Protein AF-0000000079302845 (afdb_homodimer)

pLDDT: mean 78.48, std 23.1, range [25.61, 98.88]

Structure (mmCIF, N/CA/C/O backbone):
data_AF-0000000079302845-model_v1
#
loop_
_entity.id
_entity.type
_entity.pdbx_description
1 polymer 'Phage protein'
#
loop_
_atom_site.group_PDB
_atom_site.id
_atom_site.type_symbol
_atom_site.label_atom_id
_atom_site.label_alt_id
_atom_site.label_comp_id
_atom_site.label_asym_id
_atom_site.label_entity_id
_atom_site.label_seq_id
_atom_site.pdbx_PDB_ins_code
_atom_site.Cartn_x
_atom_site.Cartn_y
_atom_site.Cartn_z
_atom_site.occupancy
_atom_site.B_iso_or_equiv
_atom_site.auth_seq_id
_atom_site.auth_comp_id
_atom_site.auth_asym_id
_atom_site.auth_atom_id
_atom_site.pdbx_PDB_model_num
ATOM 1 N N . MET A 1 1 ? 46 50.156 1.866 1 28.52 1 MET A N 1
ATOM 2 C CA . MET A 1 1 ? 45.094 50.094 2.996 1 28.52 1 MET A CA 1
ATOM 3 C C . MET A 1 1 ? 43.656 49.938 2.518 1 28.52 1 MET A C 1
ATOM 5 O O . MET A 1 1 ? 42.719 49.938 3.326 1 28.52 1 MET A O 1
ATOM 9 N N . GLU A 1 2 ? 43.281 50.156 1.136 1 28.62 2 GLU A N 1
ATOM 10 C CA . GLU A 1 2 ? 42.031 50.375 0.453 1 28.62 2 GLU A CA 1
ATOM 11 C C . GLU A 1 2 ? 41.219 49.094 0.336 1 28.62 2 GLU A C 1
ATOM 13 O O . GLU A 1 2 ? 40 49.094 0.386 1 28.62 2 GLU A O 1
ATOM 18 N N . GLN A 1 3 ? 41.75 47.906 -0.163 1 29.59 3 GLN A N 1
ATOM 19 C CA . GLN A 1 3 ? 41.094 46.844 -0.884 1 29.59 3 GLN A CA 1
ATOM 20 C C . GLN A 1 3 ? 40.25 45.969 0.065 1 29.59 3 GLN A C 1
ATOM 22 O O . GLN A 1 3 ? 39.875 44.875 -0.276 1 29.59 3 GLN A O 1
ATOM 27 N N . MET A 1 4 ? 40.281 46.188 1.401 1 30.38 4 MET A N 1
ATOM 28 C CA . MET A 1 4 ? 39.781 45.156 2.33 1 30.38 4 MET A CA 1
ATOM 29 C C . MET A 1 4 ? 38.25 45.062 2.281 1 30.38 4 MET A C 1
ATOM 31 O O . MET A 1 4 ? 37.656 44.406 3.125 1 30.38 4 MET A O 1
ATOM 35 N N . ASN A 1 5 ? 37.5 46.062 1.679 1 25.61 5 ASN A N 1
ATOM 36 C CA . ASN A 1 5 ? 36.125 46.281 2.115 1 25.61 5 ASN A CA 1
ATOM 37 C C . ASN A 1 5 ? 35.188 45.125 1.732 1 25.61 5 ASN A C 1
ATOM 39 O O . ASN A 1 5 ? 34.125 44.969 2.326 1 25.61 5 ASN A O 1
ATOM 43 N N . ASP A 1 6 ? 35.094 44.656 0.435 1 30.03 6 ASP A N 1
ATOM 44 C CA . ASP A 1 6 ? 33.844 44.344 -0.206 1 30.03 6 ASP A CA 1
ATOM 45 C C . ASP A 1 6 ? 33.344 42.969 0.196 1 30.03 6 ASP A C 1
ATOM 47 O O . ASP A 1 6 ? 32.375 42.469 -0.357 1 30.03 6 ASP A O 1
ATOM 51 N N . GLN A 1 7 ? 34.156 42 0.655 1 29.2 7 GLN A N 1
ATOM 52 C CA . GLN A 1 7 ? 33.75 40.594 0.536 1 29.2 7 GLN A CA 1
ATOM 53 C C . GLN A 1 7 ? 32.625 40.281 1.528 1 29.2 7 GLN A C 1
ATOM 55 O O . GLN A 1 7 ? 32.344 39.125 1.808 1 29.2 7 GLN A O 1
ATOM 60 N N . ALA A 1 8 ? 32.25 41.188 2.449 1 33.31 8 ALA A N 1
ATOM 61 C CA . ALA A 1 8 ? 31.391 40.812 3.568 1 33.31 8 ALA A CA 1
ATOM 62 C C . ALA A 1 8 ? 30.016 40.375 3.08 1 33.31 8 ALA A C 1
ATOM 64 O O . ALA A 1 8 ? 29.219 39.812 3.848 1 33.31 8 ALA A O 1
ATOM 65 N N . SER A 1 9 ? 29.453 41 1.97 1 33.28 9 SER A N 1
ATOM 66 C CA . SER A 1 9 ? 28 41 1.845 1 33.28 9 SER A CA 1
ATOM 67 C C . SER A 1 9 ? 27.453 39.625 1.504 1 33.28 9 SER A C 1
ATOM 69 O O . SER A 1 9 ? 26.297 39.469 1.12 1 33.28 9 SER A O 1
ATOM 71 N N . VAL A 1 10 ? 28.281 38.719 0.905 1 31.34 10 VAL A N 1
ATOM 72 C CA . VAL A 1 10 ? 27.625 37.625 0.201 1 31.34 10 VAL A CA 1
ATOM 73 C C . VAL A 1 10 ? 26.797 36.812 1.185 1 31.34 10 VAL A C 1
ATOM 75 O O . VAL A 1 10 ? 26.141 35.844 0.795 1 31.34 10 VAL A O 1
ATOM 78 N N . ALA A 1 11 ? 27.156 36.719 2.461 1 33.25 11 ALA A N 1
ATOM 79 C CA . ALA A 1 11 ? 26.734 35.531 3.201 1 33.25 11 ALA A CA 1
ATOM 80 C C . ALA A 1 11 ? 25.234 35.531 3.434 1 33.25 11 ALA A C 1
ATOM 82 O O . ALA A 1 11 ? 24.688 34.594 4.047 1 33.25 11 ALA A O 1
ATOM 83 N N . MET A 1 12 ? 24.578 36.719 3.666 1 32.78 12 MET A N 1
ATOM 84 C CA . MET A 1 12 ? 23.266 36.594 4.289 1 32.78 12 MET A CA 1
ATOM 85 C C . MET A 1 12 ? 22.328 35.781 3.402 1 32.78 12 MET A C 1
ATOM 87 O O . MET A 1 12 ? 21.203 35.469 3.803 1 32.78 12 MET A O 1
ATOM 91 N N . ASN A 1 13 ? 22.453 35.938 2.041 1 31.56 13 ASN A N 1
ATOM 92 C CA . ASN A 1 13 ? 21.266 35.875 1.188 1 31.56 13 ASN A CA 1
ATOM 93 C C . ASN A 1 13 ? 20.625 34.5 1.215 1 31.56 13 ASN A C 1
ATOM 95 O O . ASN A 1 13 ? 19.766 34.188 0.385 1 31.56 13 ASN A O 1
ATOM 99 N N . GLU A 1 14 ? 21.438 33.438 1.21 1 37.91 14 GLU A N 1
ATOM 100 C CA . GLU A 1 14 ? 20.688 32.25 0.835 1 37.91 14 GLU A CA 1
ATOM 101 C C . GLU A 1 14 ? 19.422 32.094 1.688 1 37.91 14 GLU A C 1
ATOM 103 O O . GLU A 1 14 ? 19.516 31.875 2.898 1 37.91 14 GLU A O 1
ATOM 108 N N . GLN A 1 15 ? 18.375 32.938 1.629 1 35.88 15 GLN A N 1
ATOM 109 C CA . GLN A 1 15 ? 17 32.906 2.146 1 35.88 15 GLN A CA 1
ATOM 110 C C . GLN A 1 15 ? 16.516 31.453 2.309 1 35.88 15 GLN A C 1
ATOM 112 O O . GLN A 1 15 ? 16.375 30.734 1.324 1 35.8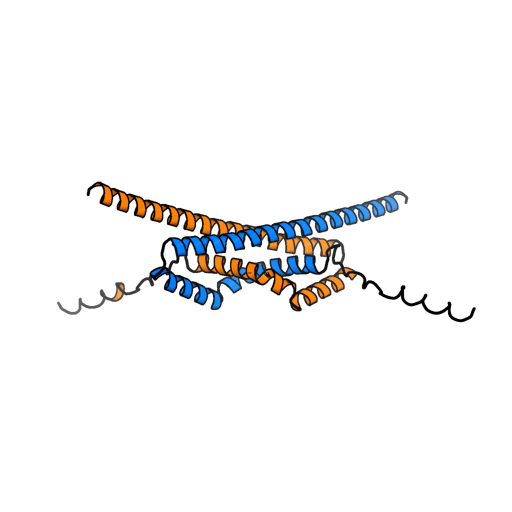8 15 GLN A O 1
ATOM 117 N N . GLU A 1 16 ? 16.906 30.609 3.133 1 40.19 16 GLU A N 1
ATOM 118 C CA . GLU A 1 16 ? 16.406 29.297 3.502 1 40.19 16 GLU A CA 1
ATOM 119 C C . GLU A 1 16 ? 14.898 29.188 3.275 1 40.19 16 GLU A C 1
ATOM 121 O O . GLU A 1 16 ? 14.125 29.969 3.834 1 40.19 16 GLU A O 1
ATOM 126 N N . GLN A 1 17 ? 14.336 29.141 2.082 1 43.38 17 GLN A N 1
ATOM 127 C CA . GLN A 1 17 ? 12.914 28.969 1.813 1 43.38 17 GLN A CA 1
ATOM 128 C C . GLN A 1 17 ? 12.219 28.266 2.979 1 43.38 17 GLN A C 1
ATOM 130 O O . GLN A 1 17 ? 12.711 27.266 3.494 1 43.38 17 GLN A O 1
ATOM 135 N N . PRO A 1 18 ? 11.508 28.875 3.898 1 47.91 18 PRO A N 1
ATOM 136 C CA . PRO A 1 18 ? 10.781 28.266 5.02 1 47.91 18 PRO A CA 1
ATOM 137 C C . PRO A 1 18 ? 10.312 26.844 4.723 1 47.91 18 PRO A C 1
ATOM 139 O O . PRO A 1 18 ? 9.789 26.578 3.635 1 47.91 18 PRO A O 1
ATOM 142 N N . GLN A 1 19 ? 11.062 25.812 4.82 1 54.69 19 GLN A N 1
ATOM 143 C CA . GLN A 1 19 ? 10.695 24.406 4.688 1 54.69 19 GLN A CA 1
ATOM 144 C C . GLN A 1 19 ? 9.219 24.188 4.996 1 54.69 19 GLN A C 1
ATOM 146 O O . GLN A 1 19 ? 8.773 24.422 6.125 1 54.69 19 GLN A O 1
ATOM 151 N N . GLU A 1 20 ? 8.281 24.359 3.953 1 75 20 GLU A N 1
ATOM 152 C CA . GLU A 1 20 ? 6.824 24.328 4.055 1 75 20 GLU A CA 1
ATOM 153 C C . GLU A 1 20 ? 6.332 23.016 4.652 1 75 20 GLU A C 1
ATOM 155 O O . GLU A 1 20 ? 6.676 21.938 4.164 1 75 20 GLU A O 1
ATOM 160 N N . PHE A 1 21 ? 6.102 23 5.898 1 85.62 21 PHE A N 1
ATOM 161 C CA . PHE A 1 21 ? 5.559 21.891 6.664 1 85.62 21 PHE A CA 1
ATOM 162 C C . PHE A 1 21 ? 4.035 21.953 6.707 1 85.62 21 PHE A C 1
ATOM 164 O O . PHE A 1 21 ? 3.449 23.031 6.543 1 85.62 21 PHE A O 1
ATOM 171 N N . PHE A 1 22 ? 3.416 20.906 6.695 1 89.88 22 PHE A N 1
ATOM 172 C CA . PHE A 1 22 ? 1.995 20.734 6.973 1 89.88 22 PHE A CA 1
ATOM 173 C C . PHE A 1 22 ? 1.786 19.891 8.219 1 89.88 22 PHE A C 1
ATOM 175 O O . PHE A 1 22 ? 2.191 18.719 8.258 1 89.88 22 PHE A O 1
ATOM 182 N N . LEU A 1 23 ? 1.282 20.422 9.242 1 89.31 23 LEU A N 1
ATOM 183 C CA . LEU A 1 23 ? 1.06 19.781 10.531 1 89.31 23 LEU A CA 1
ATOM 184 C C . LEU A 1 23 ? 2.357 19.203 11.078 1 89.31 23 LEU A C 1
ATOM 186 O O . LEU A 1 23 ? 2.359 18.109 11.656 1 89.31 23 LEU A O 1
ATOM 190 N N . GLY A 1 24 ? 3.418 19.922 10.828 1 87.75 24 GLY A N 1
ATOM 191 C CA . GLY A 1 24 ? 4.719 19.516 11.336 1 87.75 24 GLY A CA 1
ATOM 192 C C . GLY A 1 24 ? 5.402 18.484 10.453 1 87.75 24 GLY A C 1
ATOM 193 O O . GLY A 1 24 ? 6.523 18.062 10.734 1 87.75 24 GLY A O 1
ATOM 194 N N . LEU A 1 25 ? 4.789 18.062 9.375 1 93.06 25 LEU A N 1
ATOM 195 C CA . LEU A 1 25 ? 5.355 17.078 8.469 1 93.06 25 LEU A CA 1
ATOM 196 C C . LEU A 1 25 ? 5.992 17.75 7.254 1 93.06 25 LEU A C 1
ATOM 198 O O . LEU A 1 25 ? 5.457 18.734 6.73 1 93.06 25 LEU A O 1
ATOM 202 N N . SER A 1 26 ? 7.141 17.172 6.797 1 92 26 SER A N 1
ATOM 203 C CA . SER A 1 26 ? 7.789 17.672 5.59 1 92 26 SER A CA 1
ATOM 204 C C . SER A 1 26 ? 6.957 17.375 4.352 1 92 26 SER A C 1
ATOM 206 O O . SER A 1 26 ? 6.031 16.562 4.398 1 92 26 SER A O 1
ATOM 208 N N . LYS A 1 27 ? 7.312 18.031 3.303 1 92.19 27 LYS A N 1
ATOM 209 C CA . LYS A 1 27 ? 6.652 17.797 2.021 1 92.19 27 LYS A CA 1
ATOM 210 C C . LYS A 1 27 ? 6.738 16.328 1.615 1 92.19 27 LYS A C 1
ATOM 212 O O . LYS A 1 27 ? 5.75 15.742 1.169 1 92.19 27 LYS A O 1
ATOM 217 N N . ASP A 1 28 ? 7.918 15.719 1.814 1 93.62 28 ASP A N 1
ATOM 218 C CA . ASP A 1 28 ? 8.133 14.328 1.429 1 93.62 28 ASP A CA 1
ATOM 219 C C . ASP A 1 28 ? 7.281 13.383 2.273 1 93.62 28 ASP A C 1
ATOM 221 O O . ASP A 1 28 ? 6.734 12.406 1.762 1 93.62 28 ASP A O 1
ATOM 225 N N . GLN A 1 29 ? 7.16 13.695 3.537 1 95.81 29 GLN A N 1
ATOM 226 C CA . GLN A 1 29 ? 6.355 12.875 4.441 1 95.81 29 GLN A CA 1
ATOM 227 C C . GLN A 1 29 ? 4.875 12.945 4.082 1 95.81 29 GLN A C 1
ATOM 229 O O . GLN A 1 29 ? 4.188 11.93 4.051 1 95.81 29 GLN A O 1
ATOM 234 N N . VAL A 1 30 ? 4.41 14.148 3.795 1 95.38 30 VAL A N 1
ATOM 235 C CA . VAL A 1 30 ? 3.01 14.336 3.434 1 95.38 30 VAL A CA 1
ATOM 236 C C . VAL A 1 30 ? 2.729 13.664 2.092 1 95.38 30 VAL A C 1
ATOM 238 O O . VAL A 1 30 ? 1.696 13.008 1.921 1 95.38 30 VAL A O 1
ATOM 241 N N . SER A 1 31 ? 3.637 13.844 1.186 1 95.69 31 SER A N 1
ATOM 242 C CA . SER A 1 31 ? 3.482 13.203 -0.116 1 95.69 31 SER A CA 1
ATOM 243 C C . SER A 1 31 ? 3.359 11.695 0.023 1 95.69 31 SER A C 1
ATOM 245 O O . SER A 1 31 ? 2.539 11.062 -0.651 1 95.69 31 SER A O 1
ATOM 247 N N . LEU A 1 32 ? 4.195 11.062 0.843 1 97.75 32 LEU A N 1
ATOM 248 C CA . LEU A 1 32 ? 4.121 9.625 1.099 1 97.75 32 LEU A CA 1
ATOM 249 C C . LEU A 1 32 ? 2.734 9.234 1.601 1 97.75 32 LEU A C 1
ATOM 251 O O . LEU A 1 32 ? 2.121 8.305 1.078 1 97.75 32 LEU A O 1
ATOM 255 N N . LEU A 1 33 ? 2.189 10.008 2.623 1 98.12 33 LEU A N 1
ATOM 256 C CA . LEU A 1 33 ? 0.874 9.734 3.191 1 98.12 33 LEU A CA 1
ATOM 257 C C . LEU A 1 33 ? -0.208 9.812 2.119 1 98.12 33 LEU A C 1
ATOM 259 O O . LEU A 1 33 ? -1.053 8.922 2.02 1 98.12 33 LEU A O 1
ATOM 263 N N . LEU A 1 34 ? -0.099 10.836 1.285 1 96.5 34 LEU A N 1
ATOM 264 C CA . LEU A 1 34 ? -1.128 11.078 0.282 1 96.5 34 LEU A CA 1
ATOM 265 C C . LEU A 1 34 ? -1.097 10.016 -0.805 1 96.5 34 LEU A C 1
ATOM 267 O O . LEU A 1 34 ? -2.146 9.555 -1.266 1 96.5 34 LEU A O 1
ATOM 271 N N . VAL A 1 35 ? 0.107 9.625 -1.249 1 97.38 35 VAL A N 1
ATOM 272 C CA . VAL A 1 35 ? 0.246 8.625 -2.303 1 97.38 35 VAL A CA 1
ATOM 273 C C . VAL 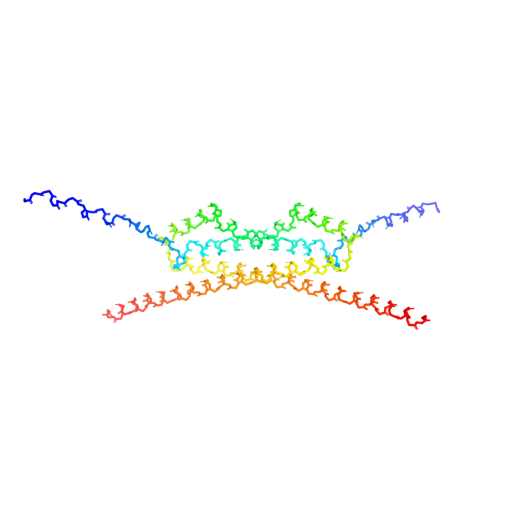A 1 35 ? -0.246 7.27 -1.798 1 97.38 35 VAL A C 1
ATOM 275 O O . VAL A 1 35 ? -0.981 6.57 -2.498 1 97.38 35 VAL A O 1
ATOM 278 N N . LEU A 1 36 ? 0.078 6.875 -0.547 1 98.44 36 LEU A N 1
ATOM 279 C CA . LEU A 1 36 ? -0.376 5.617 0.035 1 98.44 36 LEU A CA 1
ATOM 280 C C . LEU A 1 36 ? -1.894 5.602 0.186 1 98.44 36 LEU A C 1
ATOM 282 O O . LEU A 1 36 ? -2.553 4.641 -0.218 1 98.44 36 LEU A O 1
ATOM 286 N N . SER A 1 37 ? -2.434 6.727 0.704 1 96.94 37 SER A N 1
ATOM 287 C CA . SER A 1 37 ? -3.873 6.809 0.932 1 96.94 37 SER A CA 1
ATOM 288 C C . SER A 1 37 ? -4.641 6.816 -0.386 1 96.94 37 SER A C 1
ATOM 290 O O . SER A 1 37 ? -5.68 6.16 -0.509 1 96.94 37 SER A O 1
ATOM 292 N N . SER A 1 38 ? -4.152 7.562 -1.313 1 95.12 38 SER A N 1
ATOM 293 C CA . SER A 1 38 ? -4.785 7.625 -2.625 1 95.12 38 SER A CA 1
ATOM 294 C C . SER A 1 38 ? -4.785 6.258 -3.305 1 95.12 38 SER A C 1
ATOM 296 O O . SER A 1 38 ? -5.77 5.875 -3.938 1 95.12 38 SER A O 1
ATOM 298 N N . PHE A 1 39 ? -3.674 5.605 -3.205 1 97.5 39 PHE A N 1
ATOM 299 C CA . PHE A 1 39 ? -3.576 4.27 -3.781 1 97.5 39 PHE A CA 1
ATOM 300 C C . PHE A 1 39 ? -4.641 3.35 -3.195 1 97.5 39 PHE A C 1
ATOM 302 O O . PHE A 1 39 ? -5.359 2.674 -3.936 1 97.5 39 PHE A O 1
ATOM 309 N N . MET A 1 40 ? -4.773 3.289 -1.87 1 98.5 40 MET A N 1
ATOM 310 C CA . MET A 1 40 ? -5.777 2.443 -1.229 1 98.5 40 MET A CA 1
ATOM 311 C C . MET A 1 40 ? -7.184 2.816 -1.693 1 98.5 40 MET A C 1
ATOM 313 O O . MET A 1 40 ? -8.023 1.942 -1.909 1 98.5 40 MET A O 1
ATOM 317 N N . GLY A 1 41 ? -7.445 4.086 -1.859 1 97.06 41 GLY A N 1
ATOM 318 C CA . GLY A 1 41 ? -8.742 4.543 -2.35 1 97.06 41 GLY A CA 1
ATOM 319 C C . GLY A 1 41 ? -9.055 4.051 -3.75 1 97.06 41 GLY A C 1
ATOM 320 O O . GLY A 1 41 ? -10.219 3.895 -4.113 1 97.06 41 GLY A O 1
ATOM 321 N N . ARG A 1 42 ? -8.016 3.773 -4.551 1 96.69 42 ARG A N 1
ATOM 322 C CA . ARG A 1 42 ? -8.195 3.393 -5.945 1 96.69 42 ARG A CA 1
ATOM 323 C C . ARG A 1 42 ? -7.918 1.906 -6.148 1 96.69 42 ARG A C 1
ATOM 325 O O . ARG A 1 42 ? -7.957 1.41 -7.277 1 96.69 42 ARG A O 1
ATOM 332 N N . LEU A 1 43 ? -7.605 1.2 -5.109 1 97.88 43 LEU A N 1
ATOM 333 C CA . LEU A 1 43 ? -7.141 -0.179 -5.215 1 97.88 43 LEU A CA 1
ATOM 334 C C . LEU A 1 43 ? -8.141 -1.033 -5.988 1 97.88 43 LEU A C 1
ATOM 336 O O . LEU A 1 43 ? -7.758 -1.791 -6.879 1 97.88 43 LEU A O 1
ATOM 340 N N . GLN A 1 44 ? -9.422 -0.912 -5.664 1 95.69 44 GLN A N 1
ATOM 341 C CA . GLN A 1 44 ? -10.445 -1.712 -6.336 1 95.69 44 GLN A CA 1
ATOM 342 C C . GLN A 1 44 ? -10.469 -1.429 -7.836 1 95.69 44 GLN A C 1
ATOM 344 O O . GLN A 1 44 ? -10.523 -2.355 -8.648 1 95.69 44 GLN A O 1
ATOM 349 N N . GLU A 1 45 ? -10.383 -0.171 -8.148 1 96.25 45 GLU A N 1
ATOM 350 C CA . GLU A 1 45 ? -10.344 0.225 -9.555 1 96.25 45 GLU A CA 1
ATOM 351 C C . GLU A 1 45 ? -9.094 -0.31 -10.25 1 96.25 45 GLU A C 1
ATOM 353 O O . GLU A 1 45 ? -9.172 -0.82 -11.367 1 96.25 45 GLU A O 1
ATOM 358 N N . LEU A 1 46 ? -7.969 -0.281 -9.633 1 95.44 46 LEU A N 1
ATOM 359 C CA . LEU A 1 46 ? -6.684 -0.687 -10.195 1 95.44 46 LEU A CA 1
ATOM 360 C C . LEU A 1 46 ? -6.648 -2.193 -10.43 1 95.44 46 LEU A C 1
ATOM 362 O O . LEU A 1 46 ? -6.066 -2.658 -11.414 1 95.44 46 LEU A O 1
ATOM 366 N N . THR A 1 47 ? -7.266 -2.949 -9.523 1 96.12 47 THR A N 1
ATOM 367 C CA . THR A 1 47 ? -7.242 -4.402 -9.648 1 96.12 47 THR A CA 1
ATOM 368 C C . THR A 1 47 ? -8.156 -4.863 -10.781 1 96.12 47 THR A C 1
ATOM 370 O O . THR A 1 47 ? -8.039 -5.992 -11.258 1 96.12 47 THR A O 1
ATOM 373 N N . GLN A 1 48 ? -9.039 -4 -11.234 1 93.31 48 GLN A N 1
ATOM 374 C CA . GLN A 1 48 ? -10.008 -4.363 -12.258 1 93.31 48 GLN A CA 1
ATOM 375 C C . GLN A 1 48 ? -9.602 -3.797 -13.617 1 93.31 48 GLN A C 1
ATOM 377 O O . GLN A 1 48 ? -10.289 -4.023 -14.617 1 93.31 48 GLN A O 1
ATOM 382 N N . GLN A 1 49 ? -8.469 -3.119 -13.656 1 92.5 49 GLN A N 1
ATOM 383 C CA . GLN A 1 49 ? -8.008 -2.525 -14.906 1 92.5 49 GLN A CA 1
ATOM 384 C C . GLN A 1 49 ? -7.492 -3.596 -15.867 1 92.5 49 GLN A C 1
ATOM 386 O O . GLN A 1 49 ? -7.004 -4.641 -15.43 1 92.5 49 GLN A O 1
ATOM 391 N N . PRO A 1 50 ? -7.578 -3.381 -17.141 1 92.19 50 PRO A N 1
ATOM 392 C CA . PRO A 1 50 ? -7.102 -4.332 -18.141 1 92.19 50 PRO A CA 1
ATOM 393 C C . PRO A 1 50 ? -5.629 -4.695 -17.969 1 92.19 50 PRO A C 1
ATOM 395 O O . PRO A 1 50 ? -5.227 -5.82 -18.281 1 92.19 50 PRO A O 1
ATOM 398 N N . GLU A 1 51 ? -4.93 -3.754 -17.453 1 91 51 GLU A N 1
ATOM 399 C CA . GLU A 1 51 ? -3.512 -4.016 -17.234 1 91 51 GLU A CA 1
ATOM 400 C C . GLU A 1 51 ? -3.309 -5.172 -16.266 1 91 51 GLU A C 1
ATOM 402 O O . GLU A 1 51 ? -2.414 -6 -16.453 1 91 51 GLU A O 1
ATOM 407 N N . ALA A 1 52 ? -4.105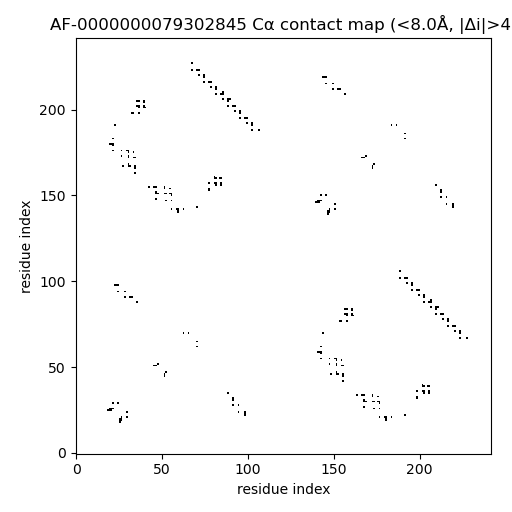 -5.211 -15.242 1 89.69 52 ALA A N 1
ATOM 408 C CA . ALA A 1 52 ? -4.012 -6.301 -14.273 1 89.69 52 ALA A CA 1
ATOM 409 C C . ALA A 1 52 ? -4.363 -7.637 -14.914 1 89.69 52 ALA A C 1
ATOM 411 O O . ALA A 1 52 ? -3.727 -8.656 -14.633 1 89.69 52 ALA A O 1
ATOM 412 N N . GLU A 1 53 ? -5.293 -7.613 -15.781 1 87.5 53 GLU A N 1
ATOM 413 C CA . GLU A 1 53 ? -5.684 -8.812 -16.516 1 87.5 53 GLU A CA 1
ATOM 414 C C . GLU A 1 53 ? -4.566 -9.297 -17.422 1 87.5 53 GLU A C 1
ATOM 416 O O . GLU A 1 53 ? -4.301 -10.492 -17.516 1 87.5 53 GLU A O 1
ATOM 421 N N . GLN A 1 54 ? -3.922 -8.383 -18.094 1 90.5 54 GLN A N 1
ATOM 422 C CA . GLN A 1 54 ? -2.826 -8.711 -19 1 90.5 54 GLN A CA 1
ATOM 423 C C . GLN A 1 54 ? -1.658 -9.336 -18.234 1 90.5 54 GLN A C 1
ATOM 425 O O . GLN A 1 54 ? -1.06 -10.312 -18.703 1 90.5 54 GLN A O 1
ATOM 430 N N . LEU A 1 55 ? -1.379 -8.773 -17.141 1 87.81 55 LEU A N 1
ATOM 431 C CA . LEU A 1 55 ? -0.292 -9.305 -16.328 1 87.81 55 LEU A CA 1
ATOM 432 C C . LEU A 1 55 ? -0.614 -10.711 -15.844 1 87.81 55 LEU A C 1
ATOM 434 O O . LEU A 1 55 ? 0.253 -11.594 -15.852 1 87.81 55 LEU A O 1
ATOM 438 N N . PHE A 1 56 ? -1.886 -10.922 -15.5 1 88.56 56 PHE A N 1
ATOM 439 C CA . PHE A 1 56 ? -2.332 -12.234 -15.055 1 88.56 56 PHE A CA 1
ATOM 440 C C . PHE A 1 56 ? -2.18 -13.258 -16.172 1 88.56 56 PHE A C 1
ATOM 442 O O . PHE A 1 56 ? -1.658 -14.352 -15.953 1 88.56 56 PHE A O 1
ATOM 449 N N . GLN A 1 57 ? -2.549 -12.906 -17.328 1 85.75 57 GLN A N 1
ATOM 450 C CA . GLN A 1 57 ? -2.473 -13.812 -18.469 1 85.75 57 GLN A CA 1
ATOM 451 C C . GLN A 1 57 ? -1.023 -14.141 -18.812 1 85.75 57 GLN A C 1
ATOM 453 O O . GLN A 1 57 ? -0.706 -15.273 -19.172 1 85.75 57 GLN A O 1
ATOM 458 N N . ALA A 1 58 ? -0.171 -13.164 -18.703 1 84.94 58 ALA A N 1
ATOM 459 C CA . ALA A 1 58 ? 1.249 -13.383 -18.969 1 84.94 58 ALA A CA 1
ATOM 460 C C . ALA A 1 58 ? 1.837 -14.391 -17.984 1 84.94 58 ALA A C 1
ATOM 462 O O . ALA A 1 58 ? 2.629 -15.25 -18.375 1 84.94 58 ALA A O 1
ATOM 463 N N . LEU A 1 59 ? 1.428 -14.297 -16.75 1 87.44 59 LEU A N 1
ATOM 464 C CA . LEU A 1 59 ? 1.916 -15.219 -15.727 1 87.44 59 LEU A CA 1
ATOM 465 C C . LEU A 1 59 ? 1.426 -16.641 -15.992 1 87.44 59 LEU A C 1
ATOM 467 O O . LEU A 1 59 ? 2.184 -17.594 -15.844 1 87.44 59 LEU A O 1
ATOM 471 N N . ARG A 1 60 ? 0.255 -16.719 -16.422 1 83.62 60 ARG A N 1
ATOM 472 C CA . ARG A 1 60 ? -0.325 -18.031 -16.703 1 83.62 60 ARG A CA 1
ATOM 473 C C . ARG A 1 60 ? 0.372 -18.688 -17.875 1 83.62 60 ARG A C 1
ATOM 475 O O . ARG A 1 60 ? 0.612 -19.906 -17.859 1 83.62 60 ARG A O 1
ATOM 482 N N . GLU A 1 61 ? 0.583 -17.938 -18.828 1 79.06 61 GLU A N 1
ATOM 483 C CA . GLU A 1 61 ? 1.249 -18.484 -20.016 1 79.06 61 GLU A CA 1
ATOM 484 C C . GLU A 1 61 ? 2.658 -18.969 -19.688 1 79.06 61 GLU A C 1
ATOM 486 O O . GLU A 1 61 ? 3.121 -19.969 -20.219 1 79.06 61 GLU A O 1
ATOM 491 N N . GLU A 1 62 ? 3.281 -18.281 -18.766 1 74.31 62 GLU A N 1
ATOM 492 C CA . GLU A 1 62 ? 4.637 -18.641 -18.359 1 74.31 62 GLU A CA 1
ATOM 493 C C . GLU A 1 62 ? 4.625 -19.875 -17.453 1 74.31 62 GLU A C 1
ATOM 495 O O . GLU A 1 62 ? 5.602 -20.625 -17.406 1 74.31 62 GLU A O 1
ATOM 500 N N . GLU A 1 63 ? 3.543 -20.062 -16.656 1 72.5 63 GLU A N 1
ATOM 501 C CA . GLU A 1 63 ? 3.438 -21.156 -15.688 1 72.5 63 GLU A CA 1
ATOM 502 C C . GLU A 1 63 ? 3.584 -22.516 -16.375 1 72.5 63 GLU A C 1
ATOM 504 O O . GLU A 1 63 ? 4.152 -23.438 -15.797 1 72.5 63 GLU A O 1
ATOM 509 N N . LYS A 1 64 ? 3.061 -22.625 -17.531 1 63.5 64 LYS A N 1
ATOM 510 C CA . LYS A 1 64 ? 3.053 -23.891 -18.266 1 63.5 64 LYS A CA 1
ATOM 511 C C . LYS A 1 64 ? 4.473 -24.391 -18.5 1 63.5 64 LYS A C 1
ATOM 513 O O . LYS A 1 64 ? 4.699 -25.594 -18.594 1 63.5 64 LYS A O 1
ATOM 518 N N . TYR A 1 65 ? 5.336 -23.453 -18.469 1 57.88 65 TYR A N 1
ATOM 519 C CA . TYR A 1 65 ? 6.688 -23.844 -18.859 1 57.88 65 TYR A CA 1
ATOM 520 C C . TYR A 1 65 ? 7.648 -23.719 -17.672 1 57.88 65 TYR A C 1
ATOM 522 O O . TYR A 1 65 ? 8.852 -23.969 -17.828 1 57.88 65 TYR A O 1
ATOM 530 N N . ARG A 1 66 ? 7.02 -23.344 -16.547 1 61.88 66 ARG A N 1
ATOM 531 C CA . ARG A 1 66 ? 7.977 -22.984 -15.516 1 61.88 66 ARG A CA 1
ATOM 532 C C . ARG A 1 66 ? 8.062 -24.078 -14.445 1 61.88 66 ARG A C 1
ATOM 534 O O . ARG A 1 66 ? 7.09 -24.797 -14.211 1 61.88 66 ARG A O 1
ATOM 541 N N . ARG A 1 67 ? 9.32 -24.25 -14.078 1 71 67 ARG A N 1
ATOM 542 C CA . ARG A 1 67 ? 9.766 -25.156 -13.031 1 71 67 ARG A CA 1
ATOM 543 C C . ARG A 1 67 ? 9.445 -24.594 -11.648 1 71 67 ARG A C 1
ATOM 545 O O . ARG A 1 67 ? 9.07 -23.438 -11.516 1 71 67 ARG A O 1
ATOM 552 N N . LEU A 1 68 ? 9.461 -25.469 -10.672 1 81.19 68 LEU A N 1
ATOM 553 C CA . LEU A 1 68 ? 9.25 -25.172 -9.258 1 81.19 68 LEU A CA 1
ATOM 554 C C . LEU A 1 68 ? 10.117 -24 -8.82 1 81.19 68 LEU A C 1
ATOM 556 O O . LEU A 1 68 ? 9.664 -23.141 -8.055 1 81.19 68 LEU A O 1
ATOM 560 N N . ASP A 1 69 ? 11.297 -23.891 -9.391 1 82 69 ASP A N 1
ATOM 561 C CA . ASP A 1 69 ? 12.234 -22.828 -9.031 1 82 69 ASP A CA 1
ATOM 562 C C . ASP A 1 69 ? 11.719 -21.453 -9.484 1 82 69 ASP A C 1
ATOM 564 O O . ASP A 1 69 ? 11.867 -20.453 -8.781 1 82 69 ASP A O 1
ATOM 568 N N . TYR A 1 70 ? 11.117 -21.391 -10.602 1 83.62 70 TYR A N 1
ATOM 569 C CA . TYR A 1 70 ? 10.539 -20.156 -11.117 1 83.62 70 TYR A CA 1
ATOM 570 C C . TYR A 1 70 ? 9.383 -19.688 -10.242 1 83.62 70 TYR A C 1
ATOM 572 O O . TYR A 1 70 ? 9.297 -18.5 -9.898 1 83.62 70 TYR A O 1
ATOM 580 N N . ALA A 1 71 ? 8.523 -20.594 -9.859 1 88.25 71 ALA A N 1
ATOM 581 C CA . ALA A 1 71 ? 7.375 -20.281 -9.023 1 88.25 71 ALA A CA 1
ATOM 582 C C . ALA A 1 71 ? 7.82 -19.75 -7.656 1 88.25 71 ALA A C 1
ATOM 584 O O . ALA A 1 71 ? 7.293 -18.75 -7.168 1 88.25 71 ALA A O 1
ATOM 585 N N . LEU A 1 72 ? 8.836 -20.359 -7.094 1 90.19 72 LEU A N 1
ATOM 586 C CA . LEU A 1 72 ? 9.352 -19.953 -5.797 1 90.19 72 LEU A CA 1
ATOM 587 C C . LEU A 1 72 ? 10.023 -18.578 -5.898 1 90.19 72 LEU A C 1
ATOM 589 O O . LEU A 1 72 ? 9.93 -17.766 -4.973 1 90.19 72 LEU A O 1
ATOM 593 N N . GLY A 1 73 ? 10.672 -18.375 -7.031 1 91.94 73 GLY A N 1
ATOM 594 C CA . GLY A 1 73 ? 11.258 -17.062 -7.27 1 91.94 73 GLY A CA 1
ATOM 595 C C . GLY A 1 73 ? 10.219 -15.953 -7.371 1 91.94 73 GLY A C 1
ATOM 596 O O . GLY A 1 73 ? 10.398 -14.867 -6.809 1 91.94 73 GLY A O 1
ATOM 597 N N . TRP A 1 74 ? 9.164 -16.266 -8.086 1 92.38 74 TRP A N 1
ATOM 598 C CA . TRP A 1 74 ? 8.07 -15.305 -8.219 1 92.38 74 TRP A CA 1
ATOM 599 C C . TRP A 1 74 ? 7.469 -14.984 -6.852 1 92.38 74 TRP A C 1
ATOM 601 O O . TRP A 1 74 ? 7.238 -13.82 -6.527 1 92.38 74 TRP A O 1
ATOM 611 N N . VAL A 1 75 ? 7.211 -15.961 -6.012 1 94.75 75 VAL A N 1
ATOM 612 C CA . VAL A 1 75 ? 6.633 -15.797 -4.68 1 94.75 75 VAL A CA 1
ATOM 613 C C . VAL A 1 75 ? 7.562 -14.945 -3.818 1 94.75 75 VAL A C 1
ATOM 615 O O . VAL A 1 75 ? 7.109 -14.039 -3.113 1 94.75 75 VAL A O 1
ATOM 618 N N . ALA A 1 76 ? 8.852 -15.211 -3.889 1 95.81 76 ALA A N 1
ATOM 619 C CA . ALA A 1 76 ? 9.828 -14.477 -3.096 1 95.81 76 ALA A CA 1
ATOM 620 C C . ALA A 1 76 ? 9.844 -13 -3.475 1 95.81 76 ALA A C 1
ATOM 622 O O . ALA A 1 76 ? 9.883 -12.125 -2.602 1 95.81 76 ALA A O 1
ATOM 623 N N . GLN A 1 77 ? 9.797 -12.758 -4.762 1 96.31 77 GLN A N 1
ATOM 624 C CA . GLN A 1 77 ? 9.797 -11.375 -5.238 1 96.31 77 GLN A CA 1
ATOM 625 C C . GLN A 1 77 ? 8.562 -10.625 -4.758 1 96.31 77 GLN A C 1
ATOM 627 O O . GLN A 1 77 ? 8.664 -9.492 -4.285 1 96.31 77 GLN A O 1
ATOM 632 N N . GLN A 1 78 ? 7.465 -11.242 -4.891 1 97.19 78 GLN A N 1
ATOM 633 C CA . GLN A 1 78 ? 6.234 -10.609 -4.422 1 97.19 78 GLN A CA 1
ATOM 634 C C . GLN A 1 78 ? 6.277 -10.367 -2.916 1 97.19 78 GLN A C 1
ATOM 636 O O . GLN A 1 78 ? 5.887 -9.297 -2.443 1 97.19 78 GLN A O 1
ATOM 641 N N . ARG A 1 79 ? 6.656 -11.336 -2.184 1 97.69 79 ARG A N 1
ATOM 642 C CA . ARG A 1 79 ? 6.723 -11.227 -0.729 1 97.69 79 ARG A CA 1
ATOM 643 C C . ARG A 1 79 ? 7.602 -10.062 -0.304 1 97.69 79 ARG A C 1
ATOM 645 O O . ARG A 1 79 ? 7.242 -9.297 0.598 1 97.69 79 ARG A O 1
ATOM 652 N N . ASP A 1 80 ? 8.758 -9.938 -1.012 1 98.38 80 ASP A N 1
ATOM 653 C CA . ASP A 1 80 ? 9.68 -8.852 -0.688 1 98.38 80 ASP A CA 1
ATOM 654 C C . ASP A 1 80 ? 9.016 -7.492 -0.884 1 98.38 80 ASP A C 1
ATOM 656 O O . ASP A 1 80 ? 9.156 -6.598 -0.048 1 98.38 80 ASP A O 1
ATOM 660 N N . MET A 1 81 ? 8.305 -7.383 -1.946 1 98.38 81 MET A N 1
ATOM 661 C CA . MET A 1 81 ? 7.629 -6.121 -2.236 1 98.38 81 MET A CA 1
ATOM 662 C C . MET A 1 81 ? 6.531 -5.84 -1.217 1 98.38 81 MET A C 1
ATOM 664 O O . MET A 1 81 ? 6.375 -4.707 -0.758 1 98.38 81 MET A O 1
ATOM 668 N N . LEU A 1 82 ? 5.777 -6.84 -0.855 1 98.75 82 LEU A N 1
ATOM 669 C CA . LEU A 1 82 ? 4.691 -6.668 0.104 1 98.75 82 LEU A CA 1
ATOM 670 C C . LEU A 1 82 ? 5.238 -6.34 1.49 1 98.75 82 LEU A C 1
ATOM 672 O O . LEU A 1 82 ? 4.629 -5.57 2.234 1 98.75 82 LEU A O 1
ATOM 676 N N . MET A 1 83 ? 6.383 -6.93 1.843 1 98.75 83 MET A N 1
ATOM 677 C CA . MET A 1 83 ? 7.031 -6.602 3.109 1 98.75 83 MET A CA 1
ATOM 678 C C . MET A 1 83 ? 7.48 -5.145 3.129 1 98.75 83 MET A C 1
ATOM 680 O O . MET A 1 83 ? 7.309 -4.449 4.133 1 98.75 83 MET A O 1
ATOM 684 N N . ALA A 1 84 ? 8.047 -4.77 1.979 1 98.75 84 ALA A N 1
ATOM 685 C CA . ALA A 1 84 ? 8.453 -3.373 1.858 1 98.75 84 ALA A CA 1
ATOM 686 C C . ALA A 1 84 ? 7.258 -2.436 1.986 1 98.75 84 ALA A C 1
ATOM 688 O O . ALA A 1 84 ? 7.336 -1.407 2.662 1 98.75 84 ALA A O 1
ATOM 689 N N . LEU A 1 85 ? 6.148 -2.779 1.388 1 98.81 85 LEU A N 1
ATOM 690 C CA . LEU A 1 85 ? 4.93 -1.98 1.473 1 98.81 85 LEU A CA 1
ATOM 691 C C . LEU A 1 85 ? 4.41 -1.936 2.906 1 98.81 85 LEU A C 1
ATOM 693 O O . LEU A 1 85 ? 3.99 -0.88 3.385 1 98.81 85 LEU A O 1
ATOM 697 N N . SER A 1 86 ? 4.449 -3.064 3.57 1 98.69 86 SER A N 1
ATOM 698 C CA . SER A 1 86 ? 4.02 -3.139 4.965 1 98.69 86 SER A CA 1
ATOM 699 C C . SER A 1 86 ? 4.859 -2.225 5.852 1 98.69 86 SER A C 1
ATOM 701 O O . SER A 1 86 ? 4.32 -1.496 6.688 1 98.69 86 SER A O 1
ATOM 703 N N . GLY A 1 87 ? 6.156 -2.291 5.668 1 98.62 87 GLY A N 1
ATOM 704 C CA . GLY A 1 87 ? 7.039 -1.414 6.418 1 98.62 87 GLY A CA 1
ATOM 705 C C . GLY A 1 87 ? 6.781 0.058 6.156 1 98.62 87 GLY A C 1
ATOM 706 O O . GLY A 1 87 ? 6.746 0.864 7.086 1 98.62 87 GLY A O 1
ATOM 707 N N . THR A 1 88 ? 6.613 0.37 4.922 1 98.81 88 THR A N 1
ATOM 708 C CA . THR A 1 88 ? 6.34 1.745 4.516 1 98.81 88 THR A CA 1
ATOM 709 C C . THR A 1 88 ? 5.027 2.238 5.117 1 98.81 88 THR A C 1
ATOM 711 O O . THR A 1 88 ? 4.949 3.367 5.605 1 98.81 88 THR A O 1
ATOM 714 N N . THR A 1 89 ? 4.008 1.421 5.086 1 98.81 89 THR A N 1
ATOM 715 C CA . THR A 1 89 ? 2.707 1.76 5.652 1 98.81 89 THR A CA 1
ATOM 716 C C . THR A 1 89 ? 2.811 1.973 7.16 1 98.81 89 THR A C 1
ATOM 718 O O . THR A 1 89 ? 2.219 2.906 7.703 1 98.81 89 THR A O 1
ATOM 721 N N . SER A 1 90 ? 3.562 1.138 7.801 1 98.56 90 SER A N 1
ATOM 722 C CA . SER A 1 90 ? 3.783 1.287 9.234 1 98.56 90 SER A CA 1
ATOM 723 C C . SER A 1 90 ? 4.48 2.605 9.555 1 98.56 90 SER A C 1
ATOM 725 O O . SER A 1 90 ? 4.121 3.285 10.516 1 98.56 90 SER A O 1
ATOM 727 N N . PHE A 1 91 ? 5.531 2.9 8.797 1 98.75 91 PHE A N 1
ATOM 728 C CA . PHE A 1 91 ? 6.215 4.176 8.953 1 98.75 91 PHE A CA 1
ATOM 729 C C . PHE A 1 91 ? 5.234 5.336 8.82 1 98.75 91 PHE A C 1
ATOM 731 O O . PHE A 1 91 ? 5.234 6.25 9.656 1 98.75 91 PHE A O 1
ATOM 738 N N . ALA A 1 92 ? 4.371 5.316 7.816 1 98.75 92 ALA A N 1
ATOM 739 C CA . ALA A 1 92 ? 3.389 6.367 7.562 1 98.75 92 ALA A CA 1
ATOM 740 C C . ALA A 1 92 ? 2.408 6.492 8.727 1 98.75 92 ALA A C 1
ATOM 742 O O . ALA A 1 92 ? 2.035 7.602 9.109 1 98.75 92 ALA A O 1
ATOM 743 N N . MET A 1 93 ? 1.995 5.363 9.266 1 98.44 93 MET A N 1
ATOM 744 C CA . MET A 1 93 ? 1.115 5.379 10.43 1 98.44 93 MET A CA 1
ATOM 745 C C . MET A 1 93 ? 1.799 6.047 11.617 1 98.44 93 MET A C 1
ATOM 747 O O . MET A 1 93 ? 1.147 6.734 12.406 1 98.44 93 MET A O 1
ATOM 751 N N . GLY A 1 94 ? 3.076 5.766 11.719 1 98.19 94 GLY A N 1
ATOM 752 C CA . GLY A 1 94 ? 3.844 6.43 12.758 1 98.19 94 GLY A CA 1
ATOM 753 C C . GLY A 1 94 ? 3.861 7.941 12.617 1 98.19 94 GLY A C 1
ATOM 754 O O . GLY A 1 94 ? 3.746 8.664 13.602 1 98.19 94 GLY A O 1
ATOM 755 N N . LEU A 1 95 ? 4.012 8.406 11.375 1 98.06 95 LEU A N 1
ATOM 756 C CA . LEU A 1 95 ? 3.953 9.844 11.109 1 98.06 95 LEU A CA 1
ATOM 757 C C . LEU A 1 95 ? 2.621 10.43 11.57 1 98.06 95 LEU A C 1
ATOM 759 O O . LEU A 1 95 ? 2.592 11.469 12.234 1 98.06 95 LEU A O 1
ATOM 763 N N . LEU A 1 96 ? 1.521 9.742 11.258 1 97.88 96 LEU A N 1
ATOM 764 C CA . LEU A 1 96 ? 0.189 10.227 11.609 1 97.88 96 LEU A CA 1
ATOM 765 C C . LEU A 1 96 ? -0.007 10.234 13.125 1 97.88 96 LEU A C 1
ATOM 767 O O . LEU A 1 96 ? -0.66 11.133 13.664 1 97.88 96 LEU A O 1
ATOM 771 N N . ALA A 1 97 ? 0.541 9.203 13.773 1 97 97 ALA A N 1
ATOM 772 C CA . ALA A 1 97 ? 0.454 9.148 15.227 1 97 97 ALA A CA 1
ATOM 773 C C . ALA A 1 97 ? 1.138 10.352 15.867 1 97 97 ALA A C 1
ATOM 775 O O . ALA A 1 97 ? 0.61 10.945 16.812 1 97 97 ALA A O 1
ATOM 776 N N . GLN A 1 98 ? 2.299 10.695 15.25 1 95.31 98 GLN A N 1
ATOM 777 C CA . GLN A 1 98 ? 3.031 11.852 15.75 1 95.31 98 GLN A CA 1
ATOM 778 C C . GLN A 1 98 ? 2.225 13.133 15.555 1 95.31 98 GLN A C 1
ATOM 780 O O . GLN A 1 98 ? 2.158 13.977 16.453 1 95.31 98 GLN A O 1
ATOM 785 N N . VAL A 1 99 ? 1.619 13.305 14.43 1 94 99 VAL A N 1
ATOM 786 C CA . VAL A 1 99 ? 0.805 14.477 14.125 1 94 99 VAL A CA 1
ATOM 787 C C . VAL A 1 99 ? -0.391 14.539 15.07 1 94 99 VAL A C 1
ATOM 789 O O . VAL A 1 99 ? -0.702 15.602 15.625 1 94 99 VAL A O 1
ATOM 792 N N . GLN A 1 100 ? -1.031 13.391 15.242 1 93.75 100 GLN A N 1
ATOM 793 C CA . GLN A 1 100 ? -2.191 13.336 16.125 1 93.75 100 GLN A CA 1
ATOM 794 C C . GLN A 1 100 ? -1.823 13.75 17.547 1 93.75 100 GLN A C 1
ATOM 796 O O . GLN A 1 100 ? -2.557 14.5 18.188 1 93.75 100 GLN A O 1
ATOM 801 N N . ASP A 1 101 ? -0.729 13.266 18.078 1 92.75 101 ASP A N 1
ATOM 802 C CA . ASP A 1 101 ? -0.268 13.609 19.422 1 92.75 101 ASP A CA 1
ATOM 803 C C . ASP A 1 101 ? -0.038 15.117 19.562 1 92.75 101 ASP A C 1
ATOM 805 O O . ASP A 1 101 ? -0.435 15.719 20.562 1 92.75 101 ASP A O 1
ATOM 809 N N . LYS A 1 102 ? 0.564 15.719 18.578 1 89.62 102 LYS A N 1
ATOM 810 C CA . LYS A 1 102 ? 0.835 17.156 18.594 1 89.62 102 LYS A CA 1
ATOM 811 C C . LYS A 1 102 ? -0.46 17.953 18.562 1 89.62 102 LYS A C 1
ATOM 813 O O . LYS A 1 102 ? -0.574 18.984 19.25 1 89.62 102 LYS A O 1
ATOM 818 N N . LEU A 1 103 ? -1.424 17.516 17.797 1 88.19 103 LEU A N 1
ATOM 819 C CA . LEU A 1 103 ? -2.705 18.203 17.703 1 88.19 103 LEU A CA 1
ATOM 820 C C . LEU A 1 103 ? -3.473 18.125 19.016 1 88.19 103 LEU A C 1
ATOM 822 O O . LEU A 1 103 ? -4.078 19.094 19.453 1 88.19 103 LEU A O 1
ATOM 826 N N . ILE A 1 104 ? -3.477 16.953 19.656 1 88.62 104 ILE A N 1
ATOM 827 C CA . ILE A 1 104 ? -4.16 16.766 20.938 1 88.62 104 ILE A CA 1
ATOM 828 C C . ILE A 1 104 ? -3.512 17.641 22 1 88.62 104 ILE A C 1
ATOM 830 O O . ILE A 1 104 ? -4.207 18.281 22.797 1 88.62 104 ILE A O 1
ATOM 834 N N . GLN A 1 105 ? -2.25 17.781 21.953 1 86.25 105 GLN A N 1
ATOM 835 C CA . GLN A 1 105 ? -1.526 18.609 22.891 1 86.25 105 GLN A CA 1
ATOM 836 C C . GLN A 1 105 ? -1.863 20.094 22.703 1 86.25 105 GLN A C 1
ATOM 838 O O . GLN A 1 105 ? -2.037 20.828 23.672 1 86.25 105 GLN A O 1
ATOM 843 N N . ALA A 1 106 ? -2.016 20.531 21.5 1 79.69 106 ALA A N 1
ATOM 844 C CA . ALA A 1 106 ? -2.342 21.922 21.188 1 79.69 106 ALA A CA 1
ATOM 845 C C . ALA A 1 106 ? -3.775 22.25 21.594 1 79.69 106 ALA A C 1
ATOM 847 O O . ALA A 1 106 ? -4.062 23.375 22.016 1 79.69 106 ALA A O 1
ATOM 848 N N . GLY A 1 107 ? -4.648 21.234 21.297 1 75 107 GLY A N 1
ATOM 849 C CA . GLY A 1 107 ? -6.035 21.438 21.688 1 75 107 GLY A CA 1
ATOM 850 C C . GLY A 1 107 ? -6.211 21.562 23.188 1 75 107 GLY A C 1
ATOM 851 O O . GLY A 1 107 ? -6.992 22.391 23.672 1 75 107 GLY A O 1
ATOM 852 N N . PHE A 1 108 ? -5.477 20.734 23.875 1 70.69 108 PHE A N 1
ATOM 853 C CA . PHE A 1 108 ? -5.539 20.781 25.344 1 70.69 108 PHE A CA 1
ATOM 854 C C . PHE A 1 108 ? -4.93 22.078 25.859 1 70.69 108 PHE A C 1
ATOM 856 O O . PHE A 1 108 ? -5.418 22.641 26.844 1 70.69 108 PHE A O 1
ATOM 863 N N . ALA A 1 109 ? -3.938 22.547 25.25 1 65.31 109 ALA A N 1
ATOM 864 C CA . ALA A 1 109 ? -3.277 23.766 25.688 1 65.31 109 ALA A CA 1
ATOM 865 C C . ALA A 1 109 ? -4.18 24.984 25.5 1 65.31 109 ALA A C 1
ATOM 867 O O . ALA A 1 109 ? -4.191 25.891 26.328 1 65.31 109 ALA A O 1
ATOM 868 N N . HIS A 1 110 ? -4.902 24.891 24.438 1 64.75 110 HIS A N 1
ATOM 869 C CA . HIS A 1 110 ? -5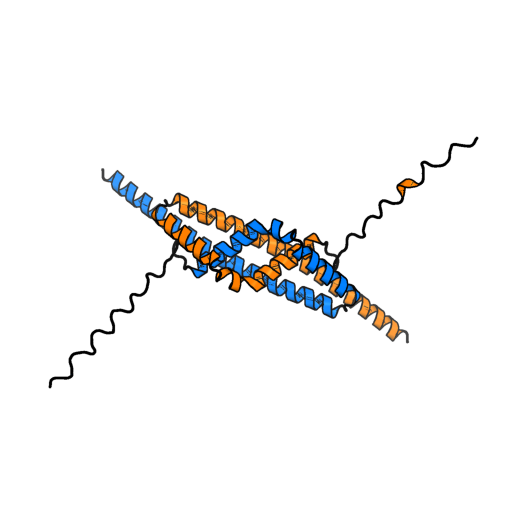.82 26 24.172 1 64.75 110 HIS A CA 1
ATOM 870 C C . HIS A 1 110 ? -6.98 26 25.156 1 64.75 110 HIS A C 1
ATOM 872 O O . HIS A 1 110 ? -7.426 27.047 25.609 1 64.75 110 HIS A O 1
ATOM 878 N N . THR A 1 111 ? -7.508 24.797 25.516 1 59.78 111 THR A N 1
ATOM 879 C CA . THR A 1 111 ? -8.609 24.734 26.469 1 59.78 111 THR A CA 1
ATOM 880 C C . THR A 1 111 ? -8.133 25.156 27.859 1 59.78 111 THR A C 1
ATOM 882 O O . THR A 1 111 ? -8.875 25.797 28.594 1 59.78 111 THR A O 1
ATOM 885 N N . ALA A 1 112 ? -6.934 24.922 28.234 1 58.53 112 ALA A N 1
ATOM 886 C CA . ALA A 1 112 ? -6.395 25.266 29.547 1 58.53 112 ALA A CA 1
ATOM 887 C C . ALA A 1 112 ? -6.234 26.781 29.688 1 58.53 112 ALA A C 1
ATOM 889 O O . ALA A 1 112 ? -6.492 27.344 30.75 1 58.53 112 ALA A O 1
ATOM 890 N N . ASN A 1 113 ? -5.871 27.312 28.594 1 56.91 113 ASN A N 1
ATOM 891 C CA . ASN A 1 113 ? -5.688 28.766 28.641 1 56.91 113 ASN A CA 1
ATOM 892 C C . ASN A 1 113 ? -7.02 29.5 28.672 1 56.91 113 ASN A C 1
ATOM 894 O O . ASN A 1 113 ? -7.152 30.547 29.312 1 56.91 113 ASN A O 1
ATOM 898 N N . THR A 1 114 ? -7.973 28.922 27.984 1 59.53 114 THR A N 1
ATOM 899 C CA . THR A 1 114 ? -9.281 29.578 27.969 1 59.53 114 THR A CA 1
ATOM 900 C C . THR A 1 114 ? -9.969 29.438 29.328 1 59.53 114 THR A C 1
ATOM 902 O O . THR A 1 114 ? -10.672 30.344 29.766 1 59.53 114 THR A O 1
ATOM 905 N N . ASN A 1 115 ? -9.797 28.344 29.969 1 58.34 115 ASN A N 1
ATOM 906 C CA . ASN A 1 115 ? -10.375 28.172 31.297 1 58.34 115 ASN A CA 1
ATOM 907 C C . ASN A 1 115 ? -9.688 29.062 32.312 1 58.34 115 ASN A C 1
ATOM 909 O O . ASN A 1 115 ? -10.328 29.578 33.25 1 58.34 115 ASN A O 1
ATOM 913 N N . GLU A 1 116 ? -8.422 29.219 32.25 1 57.22 116 GLU A N 1
ATOM 914 C CA . GLU A 1 116 ? -7.73 30.094 33.188 1 57.22 116 GLU A CA 1
ATOM 915 C C . GLU A 1 116 ? -8.18 31.547 33.031 1 57.22 116 GLU A C 1
ATOM 917 O O . GLU A 1 116 ? -8.281 32.281 34 1 57.22 116 GLU A O 1
ATOM 922 N N . GLU A 1 117 ? -8.469 31.828 31.828 1 57.03 117 GLU A N 1
ATOM 923 C CA . GLU A 1 117 ? -8.898 33.188 31.594 1 57.03 117 GLU A CA 1
ATOM 924 C C . GLU A 1 117 ? -10.336 33.406 32.062 1 57.03 117 GLU A C 1
ATOM 926 O O . GLU A 1 117 ? -10.695 34.5 32.5 1 57.03 117 GLU A O 1
ATOM 931 N N . GLN A 1 118 ? -11.094 32.375 32.031 1 58.31 118 GLN A N 1
ATOM 932 C CA . GLN A 1 118 ? -12.484 32.531 32.438 1 58.31 118 GLN A CA 1
ATOM 933 C C . GLN A 1 118 ? -12.625 32.438 33.938 1 58.31 118 GLN A C 1
ATOM 935 O O . GLN A 1 118 ? -13.609 32.938 34.5 1 58.31 118 GLN A O 1
ATOM 940 N N . GLY A 1 119 ? -11.703 31.781 34.562 1 57.16 119 GLY A N 1
ATOM 941 C CA . GLY A 1 119 ? -11.789 31.672 36.031 1 57.16 119 GLY A CA 1
ATOM 942 C C . GLY A 1 119 ? -11.422 32.969 36.75 1 57.16 119 GLY A C 1
ATOM 943 O O . GLY A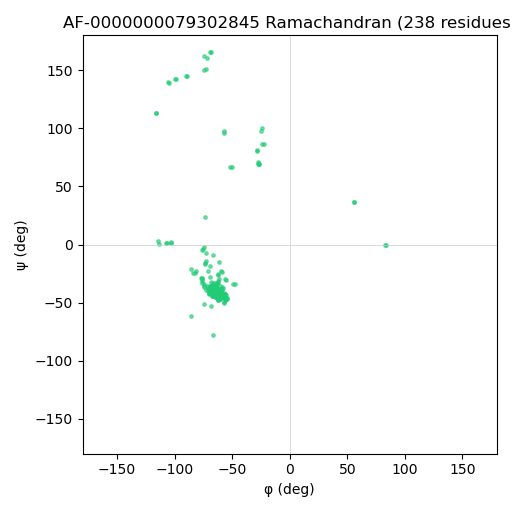 1 119 ? -11.617 33.062 37.938 1 57.16 119 GLY A O 1
ATOM 944 N N . ASP A 1 120 ? -10.445 33.625 36.156 1 55.47 120 ASP A N 1
ATOM 945 C CA . ASP A 1 120 ? -10.047 34.844 36.875 1 55.47 120 ASP A CA 1
ATOM 946 C C . ASP A 1 120 ? -11.094 35.969 36.688 1 55.47 120 ASP A C 1
ATOM 948 O O . ASP A 1 120 ? -10.906 37.062 37.188 1 55.47 120 ASP A O 1
ATOM 952 N N . LYS A 1 121 ? -12.125 35.625 35.875 1 47.5 121 LYS A N 1
ATOM 953 C CA . LYS A 1 121 ? -13.148 36.656 35.906 1 47.5 121 LYS A CA 1
ATOM 954 C C . LYS A 1 121 ? -14.211 36.344 36.969 1 47.5 121 LYS A C 1
ATOM 956 O O . LYS A 1 121 ? -14.531 35.188 37.219 1 47.5 121 LYS A O 1
ATOM 961 N N . MET B 1 1 ? -46.281 -41.781 -31.484 1 26.17 1 MET B N 1
ATOM 962 C CA . MET B 1 1 ? -44.938 -42.375 -31.406 1 26.17 1 MET B CA 1
ATOM 963 C C . MET B 1 1 ? -43.844 -41.281 -31.422 1 26.17 1 MET B C 1
ATOM 965 O O . MET B 1 1 ? -42.906 -41.375 -30.656 1 26.17 1 MET B O 1
ATOM 969 N N . GLU B 1 2 ? -43.688 -40.312 -32.469 1 26.52 2 GLU B N 1
ATOM 970 C CA . GLU B 1 2 ? -42.406 -39.812 -32.906 1 26.52 2 GLU B CA 1
ATOM 971 C C . GLU B 1 2 ? -41.969 -38.625 -32.031 1 26.52 2 GLU B C 1
ATOM 973 O O . GLU B 1 2 ? -40.781 -38.438 -31.766 1 26.52 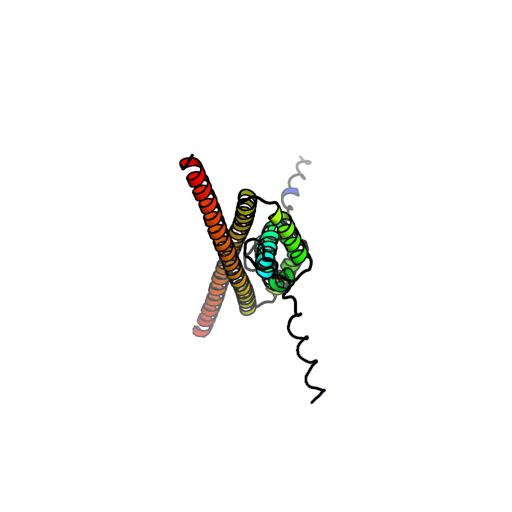2 GLU B O 1
ATOM 978 N N . GLN B 1 3 ? -42.688 -37.406 -31.922 1 30.3 3 GLN B N 1
ATOM 979 C CA . GLN B 1 3 ? -42.062 -36.094 -31.766 1 30.3 3 GLN B CA 1
ATOM 980 C C . GLN B 1 3 ? -41.5 -35.938 -30.359 1 30.3 3 GLN B C 1
ATOM 982 O O . GLN B 1 3 ? -41.969 -35.062 -29.594 1 30.3 3 GLN B O 1
ATOM 987 N N . MET B 1 4 ? -41.156 -37 -29.578 1 29.8 4 MET B N 1
ATOM 988 C CA . MET B 1 4 ? -40.562 -37.031 -28.25 1 29.8 4 MET B CA 1
ATOM 989 C C . MET B 1 4 ? -39.188 -36.375 -28.234 1 29.8 4 MET B C 1
ATOM 991 O O . MET B 1 4 ? -38.469 -36.438 -27.234 1 29.8 4 MET B O 1
ATOM 995 N N . ASN B 1 5 ? -38.5 -36.125 -29.453 1 26.08 5 ASN B N 1
ATOM 996 C CA . ASN B 1 5 ? -37.062 -36.188 -29.469 1 26.08 5 ASN B CA 1
ATOM 997 C C . ASN B 1 5 ? -36.438 -35.062 -28.625 1 26.08 5 ASN B C 1
ATOM 999 O O . ASN B 1 5 ? -35.469 -35.312 -27.891 1 26.08 5 ASN B O 1
ATOM 1003 N N . ASP B 1 6 ? -36.344 -33.75 -29.078 1 29.69 6 ASP B N 1
ATOM 1004 C CA . ASP B 1 6 ? -35.188 -32.875 -29.25 1 29.69 6 ASP B CA 1
ATOM 1005 C C . ASP B 1 6 ? -34.844 -32.156 -27.953 1 29.69 6 ASP B C 1
ATOM 1007 O O . ASP B 1 6 ? -34.031 -31.219 -27.953 1 29.69 6 ASP B O 1
ATOM 1011 N N . GLN B 1 7 ? -35.688 -31.969 -26.953 1 29.33 7 GLN B N 1
ATOM 1012 C CA . GLN B 1 7 ? -35.438 -30.906 -26 1 29.33 7 GLN B CA 1
ATOM 1013 C C . GLN B 1 7 ? -34.219 -31.219 -25.141 1 29.33 7 GLN B C 1
ATOM 1015 O O . GLN B 1 7 ? -33.906 -30.5 -24.188 1 29.33 7 GLN B O 1
ATOM 1020 N N . ALA B 1 8 ? -33.75 -32.5 -25.047 1 32.94 8 ALA B N 1
ATOM 1021 C CA . ALA B 1 8 ? -32.875 -32.844 -23.953 1 32.94 8 ALA B CA 1
ATOM 1022 C C . ALA B 1 8 ? -31.5 -32.156 -24.109 1 32.94 8 ALA B C 1
ATOM 1024 O O . ALA B 1 8 ? -30.656 -32.281 -23.219 1 32.94 8 ALA B O 1
ATOM 1025 N N . SER B 1 9 ? -31.047 -31.859 -25.391 1 32.09 9 SER B N 1
ATOM 1026 C CA . SER B 1 9 ? -29.594 -31.766 -25.578 1 32.09 9 SER B CA 1
ATOM 1027 C C . SER B 1 9 ? -29.031 -30.547 -24.859 1 32.09 9 SER B C 1
ATOM 1029 O O . SER B 1 9 ? -27.828 -30.297 -24.938 1 32.09 9 SER B O 1
ATOM 1031 N N . VAL B 1 10 ? -29.766 -29.406 -24.812 1 31.47 10 VAL B N 1
ATOM 1032 C CA . VAL B 1 10 ? -29 -28.172 -24.656 1 31.47 10 VAL B CA 1
ATOM 1033 C C . VAL B 1 10 ? -28.328 -28.141 -23.297 1 31.47 10 VAL B C 1
ATOM 1035 O O . VAL B 1 10 ? -27.938 -27.078 -22.797 1 31.47 10 VAL B O 1
ATOM 1038 N N . ALA B 1 11 ? -28.594 -29.016 -22.391 1 33.41 11 ALA B N 1
ATOM 1039 C CA . ALA B 1 11 ? -28.094 -28.75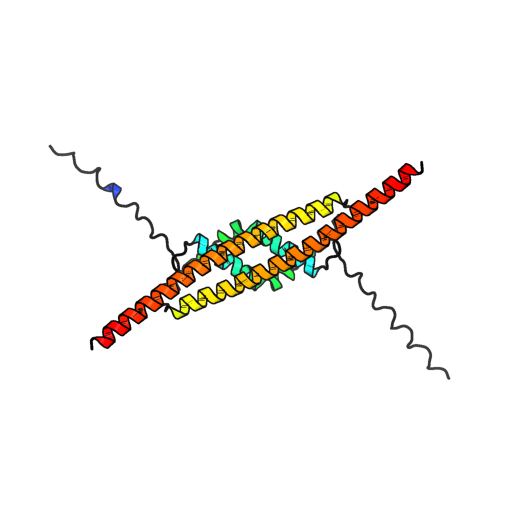 -21.047 1 33.41 11 ALA B CA 1
ATOM 1040 C C . ALA B 1 11 ? -26.562 -28.703 -21.016 1 33.41 11 ALA B C 1
ATOM 1042 O O . ALA B 1 11 ? -25.953 -28.562 -19.953 1 33.41 11 ALA B O 1
ATOM 1043 N N . MET B 1 12 ? -25.875 -29.516 -21.922 1 32.25 12 MET B N 1
ATOM 1044 C CA . MET B 1 12 ? -24.484 -29.75 -21.578 1 32.25 12 MET B CA 1
ATOM 1045 C C . MET B 1 12 ? -23.734 -28.422 -21.469 1 32.25 12 MET B C 1
ATOM 1047 O O . MET B 1 12 ? -22.625 -28.375 -20.906 1 32.25 12 MET B O 1
ATOM 1051 N N . ASN B 1 13 ? -23.953 -27.484 -22.453 1 31.27 13 ASN B N 1
ATOM 1052 C CA . ASN B 1 13 ? -22.859 -26.688 -23.016 1 31.27 13 ASN B CA 1
ATOM 1053 C C . ASN B 1 13 ? -22.281 -25.734 -21.984 1 31.27 13 ASN B C 1
ATOM 1055 O O . ASN B 1 13 ? -21.547 -24.797 -22.344 1 31.27 13 ASN B O 1
ATOM 1059 N N . GLU B 1 14 ? -23.094 -25.172 -21.109 1 37.78 14 GLU B N 1
ATOM 1060 C CA . GLU B 1 14 ? -22.453 -24 -20.516 1 37.78 14 GLU B CA 1
ATOM 1061 C C . GLU B 1 14 ? -21.047 -24.328 -20 1 37.78 14 GLU B C 1
ATOM 1063 O O . GLU B 1 14 ? -20.891 -25.109 -19.047 1 37.78 14 GLU B O 1
ATOM 1068 N N . GLN B 1 15 ? -20.016 -24.656 -20.844 1 36.03 15 GLN B N 1
ATOM 1069 C CA . GLN B 1 15 ? -18.578 -24.844 -20.688 1 36.03 15 GLN B CA 1
ATOM 1070 C C . GLN B 1 15 ? -18.047 -24 -19.516 1 36.03 15 GLN B C 1
ATOM 1072 O O . GLN B 1 15 ? -18.109 -22.766 -19.562 1 36.03 15 GLN B O 1
ATOM 1077 N N . GLU B 1 16 ? -18.25 -24.156 -18.312 1 40.03 16 GLU B N 1
ATOM 1078 C CA . GLU B 1 16 ? -17.609 -23.547 -17.141 1 40.03 16 GLU B CA 1
ATOM 1079 C C . GLU B 1 16 ? -16.172 -23.125 -17.453 1 40.03 16 GLU B C 1
ATOM 1081 O O . GLU B 1 16 ? -15.344 -23.938 -17.828 1 40.03 16 GLU B O 1
ATOM 1086 N N . GLN B 1 17 ? -15.859 -22.125 -18.266 1 43.06 17 GLN B N 1
ATOM 1087 C CA . GLN B 1 17 ? -14.508 -21.641 -18.547 1 43.06 17 GLN B CA 1
ATOM 1088 C C . GLN B 1 17 ? -13.555 -21.969 -17.406 1 43.06 17 GLN B C 1
ATOM 1090 O O . GLN B 1 17 ? -13.859 -21.734 -16.234 1 43.06 17 GLN B O 1
ATOM 1095 N N . PRO B 1 18 ? -12.727 -23 -17.375 1 48.22 18 PRO B N 1
ATOM 1096 C CA . PRO B 1 18 ? -11.766 -23.375 -16.344 1 48.22 18 PRO B CA 1
ATOM 1097 C C . PRO B 1 18 ? -11.25 -22.172 -15.555 1 48.22 18 PRO B C 1
ATOM 1099 O O . PRO B 1 18 ? -10.938 -21.125 -16.141 1 48.22 18 PRO B O 1
ATOM 1102 N N . GLN B 1 19 ? -11.906 -21.609 -14.586 1 54.88 19 GLN B N 1
ATOM 1103 C CA . GLN B 1 19 ? -11.445 -20.562 -13.688 1 54.88 19 GLN B CA 1
ATOM 1104 C C . GLN B 1 19 ? -9.914 -20.531 -13.617 1 54.88 19 GLN B C 1
ATOM 1106 O O . GLN B 1 19 ? -9.297 -21.5 -13.164 1 54.88 19 GLN B O 1
ATOM 1111 N N . GLU B 1 20 ? -9.211 -19.781 -14.578 1 75.94 20 GLU B N 1
ATOM 1112 C CA . GLU B 1 20 ? -7.766 -19.75 -14.789 1 75.94 20 GLU B CA 1
ATOM 1113 C C . GLU B 1 20 ? -7.039 -19.328 -13.516 1 75.94 20 GLU B C 1
ATOM 1115 O O . GLU B 1 20 ? -7.363 -18.297 -12.922 1 75.94 20 GLU B O 1
ATOM 1120 N N . PHE B 1 21 ? -6.57 -20.219 -12.797 1 85.81 21 PHE B N 1
ATOM 1121 C CA . PHE B 1 21 ? -5.773 -20.047 -11.586 1 85.81 21 PHE B CA 1
ATOM 1122 C C . PHE B 1 21 ? -4.289 -19.984 -11.922 1 85.81 21 PHE B C 1
ATOM 1124 O O . PHE B 1 21 ? -3.857 -20.469 -12.961 1 85.81 21 PHE B O 1
ATOM 1131 N N . PHE B 1 22 ? -3.586 -19.25 -11.25 1 89.75 22 PHE B N 1
ATOM 1132 C CA . PHE B 1 22 ? -2.127 -19.203 -11.242 1 89.75 22 PHE B CA 1
ATOM 1133 C C . PHE B 1 22 ? -1.587 -19.609 -9.867 1 89.75 22 PHE B C 1
ATOM 1135 O O . PHE B 1 22 ? -1.86 -18.938 -8.875 1 89.75 22 PHE B O 1
ATOM 1142 N N . LEU B 1 23 ? -0.938 -20.688 -9.758 1 89.19 23 LEU B N 1
ATOM 1143 C CA . LEU B 1 23 ? -0.397 -21.234 -8.516 1 89.19 23 LEU B CA 1
ATOM 1144 C C . LEU B 1 23 ? -1.495 -21.406 -7.473 1 89.19 23 LEU B C 1
ATOM 1146 O O . LEU B 1 23 ? -1.274 -21.156 -6.285 1 89.19 23 LEU B O 1
ATOM 1150 N N . GLY B 1 24 ? -2.643 -21.781 -7.973 1 87.56 24 GLY B N 1
ATOM 1151 C CA . GLY B 1 24 ? -3.766 -22.031 -7.078 1 87.56 24 GLY B CA 1
ATOM 1152 C C . GLY B 1 24 ? -4.508 -20.766 -6.695 1 87.56 24 GLY B C 1
ATOM 1153 O O . GLY B 1 24 ? -5.504 -20.812 -5.973 1 87.56 24 GLY B O 1
ATOM 1154 N N . LEU B 1 25 ? -4.094 -19.625 -7.168 1 93 25 LEU B N 1
ATOM 1155 C CA . LEU B 1 25 ? -4.734 -18.359 -6.859 1 93 25 LEU B CA 1
ATOM 1156 C C . LEU B 1 25 ? -5.668 -17.922 -7.988 1 93 25 LEU B C 1
ATOM 1158 O O . LEU B 1 25 ? -5.348 -18.109 -9.164 1 93 25 LEU B O 1
ATOM 1162 N N . SER B 1 26 ? -6.82 -17.328 -7.586 1 91.94 26 SER B N 1
ATOM 1163 C CA . SER B 1 26 ? -7.75 -16.797 -8.578 1 91.94 26 SER B CA 1
ATOM 1164 C C . SER B 1 26 ? -7.164 -15.578 -9.297 1 91.94 26 SER B C 1
ATOM 1166 O O . SER B 1 26 ? -6.172 -15 -8.844 1 91.94 26 SER B O 1
ATOM 1168 N N . LYS B 1 27 ? -7.777 -15.234 -10.367 1 92.25 27 LYS B N 1
ATOM 1169 C CA . LYS B 1 27 ? -7.375 -14.055 -11.125 1 92.25 27 LYS B CA 1
ATOM 1170 C C . LYS B 1 27 ? -7.402 -12.805 -10.25 1 92.25 27 LYS B C 1
ATOM 1172 O O . LYS B 1 27 ? -6.473 -11.992 -10.281 1 92.25 27 LYS B O 1
ATOM 1177 N N . ASP B 1 28 ? -8.445 -12.672 -9.414 1 93.56 28 ASP B N 1
ATOM 1178 C CA . ASP B 1 28 ? -8.602 -11.508 -8.547 1 93.56 28 ASP B CA 1
ATOM 1179 C C . ASP B 1 28 ? -7.512 -11.453 -7.484 1 93.56 28 ASP B C 1
ATOM 1181 O O . ASP B 1 28 ? -6.988 -10.383 -7.176 1 93.56 28 ASP B O 1
ATOM 1185 N N . GLN B 1 29 ? -7.168 -12.594 -6.965 1 95.81 29 GLN B N 1
ATOM 1186 C CA . GLN B 1 29 ? -6.125 -12.672 -5.949 1 95.81 29 GLN B CA 1
ATOM 1187 C C . GLN B 1 29 ? -4.762 -12.305 -6.527 1 95.81 29 GLN B C 1
ATOM 1189 O O . GLN B 1 29 ? -4.004 -11.555 -5.914 1 95.81 29 GLN B O 1
ATOM 1194 N N . VAL B 1 30 ? -4.48 -12.812 -7.691 1 95.31 30 VAL B N 1
ATOM 1195 C CA . VAL B 1 30 ? -3.205 -12.523 -8.344 1 95.31 30 VAL B CA 1
ATOM 1196 C C . VAL B 1 30 ? -3.143 -11.047 -8.719 1 95.31 30 VAL B C 1
ATOM 1198 O O . VAL B 1 30 ? -2.109 -10.398 -8.547 1 95.31 30 VAL B O 1
ATOM 1201 N N . SER B 1 31 ? -4.23 -10.57 -9.258 1 95.62 31 SER B N 1
ATOM 1202 C CA . SER B 1 31 ? -4.289 -9.156 -9.609 1 95.62 31 SER B CA 1
ATOM 1203 C C . SER B 1 31 ? -3.99 -8.273 -8.398 1 95.62 31 SER B C 1
ATOM 1205 O O . SER B 1 31 ? -3.268 -7.285 -8.508 1 95.62 31 SER B O 1
ATOM 1207 N N . LEU B 1 32 ? -4.578 -8.57 -7.234 1 97.69 32 LEU B N 1
ATOM 1208 C CA . LEU B 1 32 ? -4.309 -7.828 -6.008 1 97.69 32 LEU B CA 1
ATOM 1209 C C . LEU B 1 32 ? -2.818 -7.824 -5.684 1 97.69 32 LEU B C 1
ATOM 1211 O O . LEU B 1 32 ? -2.236 -6.77 -5.426 1 97.69 32 LEU B O 1
ATOM 1215 N N . LEU B 1 33 ? -2.154 -9.047 -5.746 1 98.12 33 LEU B N 1
ATOM 1216 C CA . LEU B 1 33 ? -0.73 -9.18 -5.465 1 98.12 33 LEU B CA 1
ATOM 1217 C C . LEU B 1 33 ? 0.096 -8.312 -6.406 1 98.12 33 LEU B C 1
ATOM 1219 O O . LEU B 1 33 ? 0.985 -7.578 -5.965 1 98.12 33 LEU B O 1
ATOM 1223 N N . LEU B 1 34 ? -0.28 -8.352 -7.676 1 96.5 34 LEU B N 1
ATOM 1224 C CA . LEU B 1 34 ? 0.49 -7.648 -8.695 1 96.5 34 LEU B CA 1
ATOM 1225 C C . LEU B 1 34 ? 0.339 -6.137 -8.547 1 96.5 34 LEU B C 1
ATOM 1227 O O . LEU B 1 34 ? 1.311 -5.395 -8.703 1 96.5 34 LEU B O 1
ATOM 1231 N N . VAL B 1 35 ? -0.896 -5.668 -8.281 1 97.38 35 VAL B N 1
ATOM 1232 C CA . VAL B 1 35 ? -1.153 -4.238 -8.148 1 97.38 35 VAL B CA 1
ATOM 1233 C C . VAL B 1 35 ? -0.437 -3.699 -6.91 1 97.38 35 VAL B C 1
ATOM 1235 O O . VAL B 1 35 ? 0.203 -2.646 -6.965 1 97.38 35 VAL B O 1
ATOM 1238 N N . LEU B 1 36 ? -0.452 -4.422 -5.773 1 98.44 36 LEU B N 1
ATOM 1239 C CA . LEU B 1 36 ? 0.232 -4.008 -4.555 1 98.44 36 LEU B CA 1
ATOM 1240 C C . LEU B 1 36 ? 1.742 -3.971 -4.762 1 98.44 36 LEU B C 1
ATOM 1242 O O . LEU B 1 36 ? 2.396 -2.982 -4.418 1 98.44 36 LEU B O 1
ATOM 1246 N N . SER B 1 37 ? 2.262 -5.039 -5.398 1 96.94 37 SER B N 1
ATOM 1247 C CA . SER B 1 37 ? 3.701 -5.125 -5.617 1 96.94 37 SER B CA 1
ATOM 1248 C C . SER B 1 37 ? 4.18 -4.059 -6.594 1 96.94 37 SER B C 1
ATOM 1250 O O . SER B 1 37 ? 5.227 -3.443 -6.391 1 96.94 37 SER B O 1
ATOM 1252 N N . SER B 1 38 ? 3.439 -3.881 -7.637 1 95.12 38 SER B N 1
ATOM 1253 C CA . SER B 1 38 ? 3.785 -2.863 -8.625 1 95.12 38 SER B CA 1
ATOM 1254 C C . SER B 1 38 ? 3.773 -1.468 -8.008 1 95.12 38 SER B C 1
ATOM 1256 O O . SER B 1 38 ? 4.641 -0.646 -8.305 1 95.12 38 SER B O 1
ATOM 1258 N N . PHE B 1 39 ? 2.754 -1.237 -7.219 1 97.5 39 PHE B N 1
ATOM 1259 C CA . PHE B 1 39 ? 2.666 0.051 -6.539 1 97.5 39 PHE B CA 1
ATOM 1260 C C . PHE B 1 39 ? 3.91 0.304 -5.699 1 97.5 39 PHE B C 1
ATOM 1262 O O . PHE B 1 39 ? 4.523 1.37 -5.793 1 97.5 39 PHE B O 1
ATOM 1269 N N . MET B 1 40 ? 4.336 -0.637 -4.875 1 98.5 40 MET B N 1
ATOM 1270 C CA . MET B 1 40 ? 5.527 -0.481 -4.039 1 98.5 40 MET B CA 1
ATOM 1271 C C . MET B 1 40 ? 6.762 -0.23 -4.898 1 98.5 40 MET B C 1
ATOM 1273 O O . MET B 1 40 ? 7.621 0.578 -4.535 1 98.5 40 MET B O 1
ATOM 1277 N N . GLY B 1 41 ? 6.859 -0.905 -6.016 1 97.06 41 GLY B N 1
ATOM 1278 C CA . GLY B 1 41 ? 7.977 -0.698 -6.926 1 97.06 41 GLY B CA 1
ATOM 1279 C C . GLY B 1 41 ? 8.039 0.71 -7.488 1 97.06 41 GLY B C 1
ATOM 1280 O O . GLY B 1 41 ? 9.109 1.199 -7.84 1 97.06 41 GLY B O 1
ATOM 1281 N N . ARG B 1 42 ? 6.879 1.396 -7.551 1 96.69 42 ARG B N 1
ATOM 1282 C CA . ARG B 1 42 ? 6.801 2.717 -8.164 1 96.69 42 ARG B CA 1
ATOM 1283 C C . ARG B 1 42 ? 6.633 3.803 -7.109 1 96.69 42 ARG B C 1
ATOM 1285 O O . ARG B 1 42 ? 6.48 4.98 -7.441 1 96.69 42 ARG B O 1
ATOM 1292 N N . LEU B 1 43 ? 6.617 3.449 -5.879 1 97.81 43 LEU B N 1
ATOM 1293 C CA . LEU B 1 43 ? 6.273 4.375 -4.801 1 97.81 43 LEU B CA 1
ATOM 1294 C C . LEU B 1 43 ? 7.172 5.605 -4.84 1 97.81 43 LEU B C 1
ATOM 1296 O O . LEU B 1 43 ? 6.688 6.734 -4.738 1 97.81 43 LEU B O 1
ATOM 1300 N N . GLN B 1 44 ? 8.477 5.395 -4.984 1 95.81 44 GLN B N 1
ATOM 1301 C CA . GLN B 1 44 ? 9.414 6.516 -5 1 95.81 44 GLN B CA 1
ATOM 1302 C C . GLN B 1 44 ? 9.102 7.473 -6.148 1 95.81 44 GLN B C 1
ATOM 1304 O O . GLN B 1 44 ? 9.086 8.695 -5.961 1 95.81 44 GLN B O 1
ATOM 1309 N N . GLU B 1 45 ? 8.828 6.898 -7.277 1 96.31 45 GLU B N 1
ATOM 1310 C CA . GLU B 1 45 ? 8.469 7.703 -8.445 1 96.31 45 GLU B CA 1
ATOM 1311 C C . GLU B 1 45 ? 7.164 8.461 -8.211 1 96.31 45 GLU B C 1
ATOM 1313 O O . GLU B 1 45 ? 7.059 9.641 -8.523 1 96.31 45 GLU B O 1
ATOM 1318 N N . LEU B 1 46 ? 6.191 7.859 -7.625 1 95.5 46 LEU B N 1
ATOM 1319 C CA . LEU B 1 46 ? 4.867 8.43 -7.402 1 95.5 46 LEU B CA 1
ATOM 1320 C C . LEU B 1 46 ? 4.926 9.57 -6.395 1 95.5 46 LEU B C 1
ATOM 1322 O O . LEU B 1 46 ? 4.207 10.562 -6.531 1 95.5 46 LEU B O 1
ATOM 1326 N N . THR B 1 47 ? 5.797 9.43 -5.391 1 96.19 47 THR B N 1
ATOM 1327 C CA . THR B 1 47 ? 5.891 10.453 -4.359 1 96.19 47 THR B CA 1
ATOM 1328 C C . THR B 1 47 ? 6.594 11.695 -4.895 1 96.19 47 THR B C 1
ATOM 1330 O O . THR B 1 47 ? 6.488 12.781 -4.312 1 96.19 47 THR B O 1
ATOM 1333 N N . GLN B 1 48 ? 7.281 11.57 -6 1 93.5 48 GLN B N 1
ATOM 1334 C CA . GLN B 1 48 ? 8.047 12.672 -6.559 1 93.5 48 GLN B CA 1
ATOM 1335 C C . GLN B 1 48 ? 7.324 13.305 -7.746 1 93.5 48 GLN B C 1
ATOM 1337 O O . GLN B 1 48 ? 7.809 14.266 -8.336 1 93.5 48 GLN B O 1
ATOM 1342 N N . GLN B 1 49 ? 6.125 12.805 -8.039 1 92.5 49 GLN B N 1
ATOM 1343 C CA . GLN B 1 49 ? 5.363 13.328 -9.164 1 92.5 49 GLN B CA 1
ATOM 1344 C C . GLN B 1 49 ? 4.773 14.695 -8.836 1 92.5 49 GLN B C 1
ATOM 1346 O O . GLN B 1 49 ? 4.48 14.992 -7.676 1 92.5 49 GLN B O 1
ATOM 1351 N N . PRO B 1 50 ? 4.586 15.547 -9.805 1 92.31 50 PRO B N 1
ATOM 1352 C CA . PRO B 1 50 ? 4.008 16.875 -9.609 1 92.31 50 PRO B CA 1
ATOM 1353 C C . PRO B 1 50 ? 2.645 16.828 -8.922 1 92.31 50 PRO B C 1
ATOM 1355 O O . PRO B 1 50 ? 2.299 17.75 -8.172 1 92.31 50 PRO B O 1
ATOM 1358 N N . GLU B 1 51 ? 1.984 15.773 -9.172 1 91.25 51 GLU B N 1
ATOM 1359 C CA . GLU B 1 51 ? 0.672 15.641 -8.555 1 91.25 51 GLU B CA 1
ATOM 1360 C C . GLU B 1 51 ? 0.782 15.625 -7.031 1 91.25 51 GLU B C 1
ATOM 1362 O O . GLU B 1 51 ? -0.049 16.219 -6.336 1 91.25 51 GLU B O 1
ATOM 1367 N N . ALA B 1 52 ? 1.769 14.945 -6.543 1 89.75 52 ALA B N 1
ATOM 1368 C CA . ALA B 1 52 ? 1.979 14.898 -5.098 1 89.75 52 ALA B CA 1
ATOM 1369 C C . ALA B 1 52 ? 2.322 16.281 -4.547 1 89.75 52 ALA B C 1
ATOM 1371 O O . ALA B 1 52 ? 1.859 16.656 -3.465 1 89.75 52 ALA B O 1
ATOM 1372 N N . GLU B 1 53 ? 3.051 17.016 -5.281 1 87.5 53 GLU B N 1
ATOM 1373 C CA . GLU B 1 53 ? 3.404 18.375 -4.895 1 87.5 53 GLU B CA 1
ATOM 1374 C C . GLU B 1 53 ? 2.174 19.281 -4.871 1 87.5 53 GLU B C 1
ATOM 1376 O O . GLU B 1 53 ? 2.016 20.109 -3.963 1 87.5 53 GLU B O 1
ATOM 1381 N N . GLN B 1 54 ? 1.333 19.141 -5.848 1 90.5 54 GLN B N 1
ATOM 1382 C CA . GLN B 1 54 ? 0.116 19.938 -5.934 1 90.5 54 GLN B CA 1
ATOM 1383 C C . GLN B 1 54 ? -0.812 19.656 -4.754 1 90.5 54 GLN B C 1
ATOM 1385 O O . GLN B 1 54 ? -1.395 20.578 -4.18 1 90.5 54 GLN B O 1
ATOM 1390 N N . LEU B 1 55 ? -0.922 18.438 -4.453 1 87.88 55 LEU B N 1
ATOM 1391 C CA . LEU B 1 55 ? -1.767 18.047 -3.326 1 87.88 55 LEU B CA 1
ATOM 1392 C C . LEU B 1 55 ? -1.222 18.625 -2.021 1 87.88 55 LEU B C 1
ATOM 1394 O O . LEU B 1 55 ? -1.986 19.109 -1.186 1 87.88 55 LEU B O 1
ATOM 1398 N N . PHE B 1 56 ? 0.11 18.609 -1.909 1 88.62 56 PHE B N 1
ATOM 1399 C CA . PHE B 1 56 ? 0.757 19.172 -0.727 1 88.62 56 PHE B CA 1
ATOM 1400 C C . PHE B 1 56 ? 0.48 20.656 -0.609 1 88.62 56 PHE B C 1
ATOM 1402 O O . PHE B 1 56 ? 0.119 21.141 0.464 1 88.62 56 PHE B O 1
ATOM 1409 N N . GLN B 1 57 ? 0.576 21.344 -1.665 1 85.75 57 GLN B N 1
ATOM 1410 C CA . GLN B 1 57 ? 0.358 22.781 -1.664 1 85.75 57 GLN B CA 1
ATOM 1411 C C . GLN B 1 57 ? -1.094 23.125 -1.338 1 85.75 57 GLN B C 1
ATOM 1413 O O . GLN B 1 57 ? -1.367 24.094 -0.629 1 85.75 57 GLN B O 1
ATOM 1418 N N . ALA B 1 58 ? -1.999 22.312 -1.836 1 85.06 58 ALA B N 1
ATOM 1419 C CA . ALA B 1 58 ? -3.414 22.516 -1.544 1 85.06 58 ALA B CA 1
ATOM 1420 C C . ALA B 1 58 ? -3.695 22.359 -0.052 1 85.06 58 ALA B C 1
ATOM 1422 O O . ALA B 1 58 ? -4.469 23.141 0.525 1 85.06 58 ALA B O 1
ATOM 1423 N N . LEU B 1 59 ? -3.059 21.406 0.562 1 87.5 59 LEU B N 1
ATOM 1424 C CA . LEU B 1 59 ? -3.24 21.172 1.99 1 87.5 59 LEU B CA 1
ATOM 1425 C C . LEU B 1 59 ? -2.684 22.344 2.805 1 87.5 59 LEU B C 1
ATOM 1427 O O . LEU B 1 59 ? -3.301 22.766 3.781 1 87.5 59 LEU B O 1
ATOM 1431 N N . ARG B 1 60 ? -1.626 22.828 2.355 1 83.5 60 ARG B N 1
ATOM 1432 C CA . ARG B 1 60 ? -0.993 23.938 3.064 1 83.5 60 ARG B CA 1
ATOM 1433 C C . ARG B 1 60 ? -1.849 25.188 2.988 1 83.5 60 ARG B C 1
ATOM 1435 O O . ARG B 1 60 ? -1.961 25.938 3.969 1 83.5 60 ARG B O 1
ATOM 1442 N N . GLU B 1 61 ? -2.322 25.406 1.877 1 78.75 61 GLU B N 1
ATOM 1443 C CA . GLU B 1 61 ? -3.16 26.594 1.694 1 78.75 61 GLU B CA 1
ATOM 1444 C C . GLU B 1 61 ? -4.422 26.516 2.553 1 78.75 61 GLU B C 1
ATOM 1446 O O . GLU B 1 61 ? -4.887 27.531 3.072 1 78.75 61 GLU B O 1
ATOM 1451 N N . GLU B 1 62 ? -4.902 25.297 2.729 1 74.06 62 GLU B N 1
ATOM 1452 C CA . GLU B 1 62 ? -6.105 25.109 3.527 1 74.06 62 GLU B CA 1
ATOM 1453 C C . GLU B 1 62 ? -5.801 25.203 5.02 1 74.06 62 GLU B C 1
ATOM 1455 O O . GLU B 1 62 ? -6.676 25.547 5.816 1 74.06 62 GLU B O 1
ATOM 1460 N N . GLU B 1 63 ? -4.559 24.844 5.426 1 72.06 63 GLU B N 1
ATOM 1461 C CA . GLU B 1 63 ? -4.156 24.812 6.828 1 72.06 63 GLU B CA 1
ATOM 1462 C C . GLU B 1 63 ? -4.32 26.188 7.477 1 72.06 63 GLU B C 1
ATOM 1464 O O . GLU B 1 63 ? -4.66 26.281 8.656 1 72.06 63 GLU B O 1
ATOM 1469 N N . LYS B 1 64 ? -4.047 27.203 6.742 1 62.44 64 LYS B N 1
ATOM 1470 C CA . LYS B 1 64 ? -4.078 28.562 7.254 1 62.44 64 LYS B CA 1
ATOM 1471 C C . LYS B 1 64 ? -5.465 28.922 7.785 1 62.44 64 LYS B C 1
ATOM 1473 O O . LYS B 1 64 ? -5.594 29.766 8.68 1 62.44 64 LYS B O 1
ATOM 1478 N N . TYR B 1 65 ? -6.371 28.203 7.273 1 57.03 65 TYR B N 1
ATOM 1479 C CA . TYR B 1 65 ? -7.73 28.609 7.605 1 57.03 65 TYR B CA 1
ATOM 1480 C C . TYR B 1 65 ? -8.43 27.562 8.453 1 57.03 65 TYR B C 1
ATOM 1482 O O . TYR B 1 65 ? -9.594 27.719 8.82 1 57.03 65 TYR B O 1
ATOM 1490 N N . ARG B 1 66 ? -7.617 26.516 8.703 1 61.41 66 ARG B N 1
ATOM 1491 C CA . ARG B 1 66 ? -8.383 25.406 9.25 1 61.41 66 ARG B CA 1
ATOM 1492 C C . ARG B 1 66 ? -8.148 25.266 10.75 1 61.41 66 ARG B C 1
ATOM 1494 O O . ARG B 1 66 ? -7.074 25.609 11.25 1 61.41 66 ARG B O 1
ATOM 1501 N N . ARG B 1 67 ? -9.281 25 11.383 1 70.38 67 ARG B N 1
ATOM 1502 C CA . ARG B 1 67 ? -9.43 24.734 12.805 1 70.38 67 ARG B CA 1
ATOM 1503 C C . ARG B 1 67 ? -8.875 23.359 13.18 1 70.38 67 ARG B C 1
ATOM 1505 O O . ARG B 1 67 ? -8.578 22.547 12.297 1 70.38 67 ARG B O 1
ATOM 1512 N N . LEU B 1 68 ? -8.594 23.188 14.438 1 80.69 68 LEU B N 1
ATOM 1513 C CA . LEU B 1 68 ? -8.133 21.938 15.047 1 80.69 68 LEU B CA 1
ATOM 1514 C C . LEU B 1 68 ? -8.992 20.766 14.594 1 80.69 68 LEU B C 1
ATOM 1516 O O . LEU B 1 68 ? -8.477 19.672 14.32 1 80.69 68 LEU B O 1
ATOM 1520 N N . ASP B 1 69 ? -10.266 21.016 14.391 1 82 69 ASP B N 1
ATOM 1521 C CA . ASP B 1 69 ? -11.203 19.969 13.992 1 82 69 ASP B CA 1
ATOM 1522 C C . ASP B 1 69 ? -10.914 19.5 12.57 1 82 69 ASP B C 1
ATOM 1524 O O . ASP B 1 69 ? -11.016 18.297 12.273 1 82 69 ASP B O 1
ATOM 1528 N N . TYR B 1 70 ? -10.555 20.359 11.727 1 83.56 70 TYR B N 1
ATOM 1529 C CA . TYR B 1 70 ? -10.219 20.016 10.352 1 83.56 70 TYR B CA 1
ATOM 1530 C C . TYR B 1 70 ? -8.953 19.156 10.297 1 83.56 70 TYR B C 1
ATOM 1532 O O . TYR B 1 70 ? -8.914 18.141 9.602 1 83.56 70 TYR B O 1
ATOM 1540 N N . ALA B 1 71 ? -7.953 19.531 11.047 1 88.12 71 ALA B N 1
ATOM 1541 C CA . ALA B 1 71 ? -6.691 18.797 11.086 1 88.12 71 ALA B CA 1
ATOM 1542 C C . ALA B 1 71 ? -6.895 17.391 11.625 1 88.12 71 ALA B C 1
ATOM 1544 O O . ALA B 1 71 ? -6.375 16.422 11.062 1 88.12 71 ALA B O 1
ATOM 1545 N N . LEU B 1 72 ? -7.707 17.266 12.648 1 90.06 72 LEU B N 1
ATOM 1546 C CA . LEU B 1 72 ? -7.988 15.9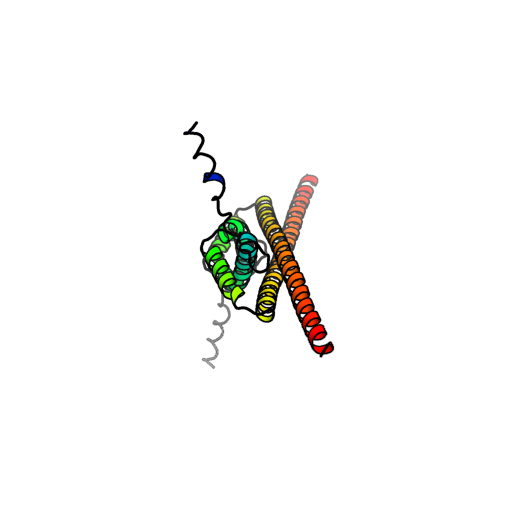69 13.234 1 90.06 72 LEU B CA 1
ATOM 1547 C C . LEU B 1 72 ? -8.781 15.094 12.273 1 90.06 72 LEU B C 1
ATOM 1549 O O . LEU B 1 72 ? -8.578 13.875 12.219 1 90.06 72 LEU B O 1
ATOM 1553 N N . GLY B 1 73 ? -9.688 15.742 11.539 1 91.94 73 GLY B N 1
ATOM 1554 C CA . GLY B 1 73 ? -10.422 15.016 10.516 1 91.94 73 GLY B CA 1
ATOM 1555 C C . GLY B 1 73 ? -9.539 14.484 9.406 1 91.94 73 GLY B C 1
ATOM 1556 O O . GLY B 1 73 ? -9.703 13.344 8.969 1 91.94 73 GLY B O 1
ATOM 1557 N N . TRP B 1 74 ? -8.625 15.336 8.984 1 92.38 74 TRP B N 1
ATOM 1558 C CA . TRP B 1 74 ? -7.676 14.922 7.953 1 92.38 74 TRP B CA 1
ATOM 1559 C C . TRP B 1 74 ? -6.836 13.742 8.43 1 92.38 74 TRP B C 1
ATOM 1561 O O . TRP B 1 74 ? -6.656 12.766 7.695 1 92.38 74 TRP B O 1
ATOM 1571 N N . VAL B 1 75 ? -6.32 13.758 9.641 1 94.75 75 VAL B N 1
ATOM 1572 C CA . VAL B 1 75 ? -5.5 12.695 10.219 1 94.75 75 VAL B CA 1
ATOM 1573 C C . VAL B 1 75 ? -6.309 11.406 10.297 1 94.75 75 VAL B C 1
ATOM 1575 O O . VAL B 1 75 ? -5.809 10.328 9.953 1 94.75 75 VAL B O 1
ATOM 1578 N N . ALA B 1 76 ? -7.547 11.508 10.719 1 95.75 76 ALA B N 1
ATOM 1579 C CA . ALA B 1 76 ? -8.406 10.336 10.852 1 95.75 76 ALA B CA 1
ATOM 1580 C C . ALA B 1 76 ? -8.633 9.672 9.5 1 95.75 76 ALA B C 1
ATOM 1582 O O . ALA B 1 76 ? -8.578 8.445 9.383 1 95.75 76 ALA B O 1
ATOM 1583 N N . GLN B 1 77 ? -8.898 10.492 8.5 1 96.31 77 GLN B N 1
ATOM 1584 C CA . GLN B 1 77 ? -9.125 9.961 7.16 1 96.31 77 GLN B CA 1
ATOM 1585 C C . GLN B 1 77 ? -7.895 9.234 6.633 1 96.31 77 GLN B C 1
ATOM 1587 O O . GLN B 1 77 ? -8 8.141 6.086 1 96.31 77 GLN B O 1
ATOM 1592 N N . GLN B 1 78 ? -6.789 9.836 6.789 1 97.19 78 GLN B N 1
ATOM 1593 C CA . GLN B 1 78 ? -5.555 9.195 6.348 1 97.19 78 GLN B CA 1
ATOM 1594 C C . GLN B 1 78 ? -5.309 7.895 7.105 1 97.19 78 GLN B C 1
ATOM 1596 O O . GLN B 1 78 ? -4.938 6.883 6.504 1 97.19 78 GLN B O 1
ATOM 1601 N N . ARG B 1 79 ? -5.43 7.918 8.383 1 97.75 79 ARG B N 1
ATOM 1602 C CA . ARG B 1 79 ? -5.207 6.742 9.211 1 97.75 79 ARG B CA 1
ATOM 1603 C C . ARG B 1 79 ? -6.09 5.578 8.766 1 97.75 79 ARG B C 1
ATOM 1605 O O . ARG B 1 79 ? -5.625 4.441 8.68 1 97.75 79 ARG B O 1
ATOM 1612 N N . ASP B 1 80 ? -7.383 5.934 8.477 1 98.38 80 ASP B N 1
ATOM 1613 C CA . ASP B 1 80 ? -8.312 4.898 8.039 1 98.38 80 ASP B CA 1
ATOM 1614 C C . ASP B 1 80 ? -7.832 4.234 6.75 1 98.38 80 ASP B C 1
ATOM 1616 O O . ASP B 1 80 ? -7.887 3.01 6.617 1 98.38 80 ASP B O 1
ATOM 1620 N N . MET B 1 81 ? -7.375 5.031 5.852 1 98.44 81 MET B N 1
ATOM 1621 C CA . MET B 1 81 ? -6.902 4.5 4.574 1 98.44 81 MET B CA 1
ATOM 1622 C C . MET B 1 81 ? -5.648 3.654 4.77 1 98.44 81 MET B C 1
ATOM 1624 O O . MET B 1 81 ? -5.512 2.59 4.164 1 98.44 81 MET B O 1
ATOM 1628 N N . LEU B 1 82 ? -4.738 4.094 5.598 1 98.75 82 LEU B N 1
ATOM 1629 C CA . LEU B 1 82 ? -3.5 3.363 5.84 1 98.75 82 LEU B CA 1
ATOM 1630 C C . LEU B 1 82 ? -3.777 2.047 6.562 1 98.75 82 LEU B C 1
ATOM 1632 O O . LEU B 1 82 ? -3.109 1.043 6.309 1 98.75 82 LEU B O 1
ATOM 1636 N N . MET B 1 83 ? -4.762 2.059 7.473 1 98.75 83 MET B N 1
ATOM 1637 C CA . MET B 1 83 ? -5.156 0.824 8.148 1 98.75 83 MET B CA 1
ATOM 1638 C C . MET B 1 83 ? -5.734 -0.175 7.148 1 98.75 83 MET B C 1
ATOM 1640 O O . MET B 1 83 ? -5.426 -1.366 7.207 1 98.75 83 MET B O 1
ATOM 1644 N N . ALA B 1 84 ? -6.566 0.403 6.258 1 98.75 84 ALA B N 1
ATOM 1645 C CA . ALA B 1 84 ? -7.125 -0.451 5.215 1 98.75 84 ALA B CA 1
ATOM 1646 C C . ALA B 1 84 ? -6.023 -1.037 4.336 1 98.75 84 ALA B C 1
ATOM 1648 O O . ALA B 1 84 ? -6.055 -2.223 3.998 1 98.75 84 ALA B O 1
ATOM 1649 N N . LEU B 1 85 ? -5.039 -0.255 3.982 1 98.81 85 LEU B N 1
ATOM 1650 C CA . LEU B 1 85 ? -3.914 -0.716 3.18 1 98.81 85 LEU B CA 1
ATOM 1651 C C . LEU B 1 85 ? -3.113 -1.778 3.924 1 98.81 85 LEU B C 1
ATOM 1653 O O . LEU B 1 85 ? -2.703 -2.781 3.334 1 98.81 85 LEU B O 1
ATOM 1657 N N . SER B 1 86 ? -2.898 -1.566 5.203 1 98.69 86 SER B N 1
ATOM 1658 C CA . SER B 1 86 ? -2.184 -2.531 6.035 1 98.69 86 SER B CA 1
ATOM 1659 C C . SER B 1 86 ? -2.906 -3.875 6.066 1 98.69 86 SER B C 1
ATOM 1661 O O . SER B 1 86 ? -2.277 -4.926 5.918 1 98.69 86 SER B O 1
ATOM 1663 N N . GLY B 1 87 ? -4.199 -3.809 6.27 1 98.62 87 GLY B N 1
ATOM 1664 C CA . GLY B 1 87 ? -4.984 -5.031 6.25 1 98.62 87 GLY B CA 1
ATOM 1665 C C . GLY B 1 87 ? -4.934 -5.758 4.918 1 98.62 87 GLY B C 1
ATOM 1666 O O . GLY B 1 87 ? -4.781 -6.98 4.879 1 98.62 87 GLY B O 1
ATOM 1667 N N . THR B 1 88 ? -5.059 -5.016 3.883 1 98.88 88 THR B N 1
ATOM 1668 C CA . THR B 1 88 ? -5.012 -5.566 2.535 1 98.88 88 THR B CA 1
ATOM 1669 C C . THR B 1 88 ? -3.656 -6.211 2.26 1 98.88 88 THR B C 1
ATOM 1671 O O . THR B 1 88 ? -3.586 -7.301 1.691 1 98.88 88 THR B O 1
ATOM 1674 N N . THR B 1 89 ? -2.596 -5.555 2.65 1 98.81 89 THR B N 1
ATOM 1675 C CA . THR B 1 89 ? -1.244 -6.078 2.477 1 98.81 89 THR B CA 1
ATOM 1676 C C . THR B 1 89 ? -1.055 -7.367 3.27 1 98.81 89 THR B C 1
ATOM 1678 O O . THR B 1 89 ? -0.457 -8.32 2.775 1 98.81 89 THR B O 1
ATOM 1681 N N . SER B 1 90 ? -1.55 -7.379 4.469 1 98.56 90 SER B N 1
ATOM 1682 C CA . SER B 1 90 ? -1.482 -8.586 5.285 1 98.56 90 SER B CA 1
ATOM 1683 C C . SER B 1 90 ? -2.225 -9.742 4.629 1 98.56 90 SER B C 1
ATOM 1685 O O . SER B 1 90 ? -1.746 -10.883 4.637 1 98.56 90 SER B O 1
ATOM 1687 N N . PHE B 1 91 ? -3.434 -9.461 4.141 1 98.75 91 PHE B N 1
ATOM 1688 C CA . PHE B 1 91 ? -4.195 -10.469 3.408 1 98.75 91 PHE B CA 1
ATOM 1689 C C . PHE B 1 91 ? -3.381 -11.023 2.248 1 98.75 91 PHE B C 1
ATOM 1691 O O . PHE B 1 91 ? -3.295 -12.242 2.07 1 98.75 91 PHE B O 1
ATOM 1698 N N . ALA B 1 92 ? -2.758 -10.164 1.464 1 98.75 92 ALA B N 1
ATOM 1699 C CA . ALA B 1 92 ? -1.957 -10.562 0.307 1 98.75 92 ALA B CA 1
ATOM 1700 C C . ALA B 1 92 ? -0.776 -11.43 0.729 1 98.75 92 ALA B C 1
ATOM 1702 O O . ALA B 1 92 ? -0.444 -12.406 0.053 1 98.75 92 ALA B O 1
ATOM 1703 N N . MET B 1 93 ? -0.138 -11.055 1.834 1 98.44 93 MET B N 1
ATOM 1704 C CA . MET B 1 93 ? 0.956 -11.867 2.363 1 98.44 93 MET B CA 1
ATOM 1705 C C . MET B 1 93 ? 0.468 -13.266 2.732 1 98.44 93 MET B C 1
ATOM 1707 O O . MET B 1 93 ? 1.193 -14.25 2.561 1 98.44 93 MET B O 1
ATOM 1711 N N . GLY B 1 94 ? -0.73 -13.281 3.275 1 98.19 94 GLY B N 1
ATOM 1712 C CA . GLY B 1 94 ? -1.332 -14.57 3.572 1 98.19 94 GLY B CA 1
ATOM 1713 C C . GLY B 1 94 ? -1.525 -15.438 2.342 1 98.19 94 GLY B C 1
ATOM 1714 O O . GLY B 1 94 ? -1.28 -16.641 2.381 1 98.19 94 GLY B O 1
ATOM 1715 N N . LEU B 1 95 ? -1.978 -14.836 1.247 1 98 95 LEU B N 1
ATOM 1716 C CA . LEU B 1 95 ? -2.115 -15.555 -0.015 1 98 95 LEU B CA 1
ATOM 1717 C C . LEU B 1 95 ? -0.782 -16.156 -0.45 1 98 95 LEU B C 1
ATOM 1719 O O . LEU B 1 95 ? -0.717 -17.328 -0.838 1 98 95 LEU B O 1
ATOM 1723 N N . LEU B 1 96 ? 0.291 -15.367 -0.35 1 97.81 96 LEU B N 1
ATOM 1724 C CA . LEU B 1 96 ? 1.611 -15.812 -0.776 1 97.81 96 LEU B CA 1
ATOM 1725 C C . LEU B 1 96 ? 2.109 -16.953 0.108 1 97.81 96 LEU B C 1
ATOM 1727 O O . LEU B 1 96 ? 2.764 -17.875 -0.376 1 97.81 96 LEU B O 1
ATOM 1731 N N . ALA B 1 97 ? 1.835 -16.828 1.405 1 97.06 97 ALA B N 1
ATOM 1732 C CA . ALA B 1 97 ? 2.227 -17.891 2.326 1 97.06 97 ALA B CA 1
ATOM 1733 C C . ALA B 1 97 ? 1.573 -19.219 1.946 1 97.06 97 ALA B C 1
ATOM 1735 O O . ALA B 1 97 ? 2.221 -20.266 1.971 1 97.06 97 ALA B O 1
ATOM 1736 N N . GLN B 1 98 ? 0.273 -19.078 1.552 1 95.31 98 GLN B N 1
ATOM 1737 C CA . GLN B 1 98 ? -0.453 -20.266 1.127 1 95.31 98 GLN B CA 1
ATOM 1738 C C . GLN B 1 98 ? 0.168 -20.875 -0.13 1 95.31 98 GLN B C 1
ATOM 1740 O O . GLN B 1 98 ? 0.338 -22.094 -0.221 1 95.31 98 GLN B O 1
ATOM 1745 N N . VAL B 1 99 ? 0.503 -20.078 -1.087 1 94 99 VAL B N 1
ATOM 1746 C CA . VAL B 1 99 ? 1.119 -20.516 -2.334 1 94 99 VAL B CA 1
ATOM 1747 C C . VAL B 1 99 ? 2.473 -21.156 -2.041 1 94 99 VAL B C 1
ATOM 1749 O O . VAL B 1 99 ? 2.785 -22.234 -2.57 1 94 99 VAL B O 1
ATOM 1752 N N . GLN B 1 100 ? 3.254 -20.484 -1.193 1 93.75 100 GLN B N 1
ATOM 1753 C CA . GLN B 1 100 ? 4.57 -21.016 -0.844 1 93.75 100 GLN B CA 1
ATOM 1754 C C . GLN B 1 100 ? 4.461 -22.391 -0.205 1 93.75 100 GLN B C 1
ATOM 1756 O O . GLN B 1 100 ? 5.234 -23.297 -0.532 1 93.75 100 GLN B O 1
ATOM 1761 N N . ASP B 1 101 ? 3.551 -22.594 0.723 1 92.62 101 ASP B N 1
ATOM 1762 C CA . ASP B 1 101 ? 3.344 -23.875 1.389 1 92.62 101 ASP B CA 1
ATOM 1763 C C . ASP B 1 101 ? 3 -24.969 0.38 1 92.62 101 ASP B C 1
ATOM 1765 O O . ASP B 1 101 ? 3.533 -26.078 0.453 1 92.62 101 ASP B O 1
ATOM 1769 N N . LYS B 1 102 ? 2.148 -24.672 -0.576 1 89.69 102 LYS B N 1
ATOM 1770 C CA . LYS B 1 102 ? 1.747 -25.625 -1.597 1 89.69 102 LYS B CA 1
ATOM 1771 C C . LYS B 1 102 ? 2.928 -26.016 -2.486 1 89.69 102 LYS B C 1
ATOM 1773 O O . LYS B 1 102 ? 3.078 -27.188 -2.855 1 89.69 102 LYS B O 1
ATOM 1778 N N . LEU B 1 103 ? 3.742 -25.047 -2.822 1 88.25 103 LEU B N 1
ATOM 1779 C CA . LEU B 1 103 ? 4.902 -25.297 -3.672 1 88.25 103 LEU B CA 1
ATOM 1780 C C . LEU B 1 103 ? 5.926 -26.172 -2.951 1 88.25 103 LEU B C 1
ATOM 1782 O O . LEU B 1 103 ? 6.508 -27.078 -3.551 1 88.25 103 LEU B O 1
ATOM 1786 N N . ILE B 1 104 ? 6.18 -25.891 -1.664 1 88.88 104 ILE B N 1
ATOM 1787 C CA . ILE B 1 104 ? 7.121 -26.672 -0.87 1 88.88 104 ILE B CA 1
ATOM 1788 C C . ILE B 1 104 ? 6.625 -28.109 -0.745 1 88.88 104 ILE B C 1
ATOM 1790 O O . ILE B 1 104 ? 7.402 -29.062 -0.885 1 88.88 104 ILE B O 1
ATOM 1794 N N . GLN B 1 105 ? 5.379 -28.297 -0.617 1 86.06 105 GLN B N 1
ATOM 1795 C CA . GLN B 1 105 ? 4.789 -29.625 -0.517 1 86.06 105 GLN B CA 1
ATOM 1796 C C . GLN B 1 105 ? 4.93 -30.391 -1.829 1 86.06 105 GLN B C 1
ATOM 1798 O O . GLN B 1 105 ? 5.227 -31.594 -1.827 1 86.06 105 GLN B O 1
ATOM 1803 N N . ALA B 1 106 ? 4.785 -29.75 -2.939 1 79.44 106 ALA B N 1
ATOM 1804 C CA . ALA B 1 106 ? 4.898 -30.359 -4.258 1 79.44 106 ALA B CA 1
ATOM 1805 C C . ALA B 1 106 ? 6.344 -30.75 -4.559 1 79.44 106 ALA B C 1
ATOM 1807 O O . ALA B 1 106 ? 6.602 -31.766 -5.203 1 79.44 106 ALA B O 1
ATOM 1808 N N . GLY B 1 107 ? 7.242 -29.797 -4.156 1 75.25 107 GLY B N 1
ATOM 1809 C CA . GLY B 1 107 ? 8.648 -30.094 -4.355 1 75.25 107 GLY B CA 1
ATOM 1810 C C . GLY B 1 107 ? 9.117 -31.312 -3.559 1 75.25 107 GLY B C 1
ATOM 1811 O O . GLY B 1 107 ? 9.883 -32.125 -4.062 1 75.25 107 GLY B O 1
ATOM 1812 N N . PHE B 1 108 ? 8.633 -31.359 -2.348 1 70.94 108 PHE B N 1
ATOM 1813 C CA . PHE B 1 108 ? 8.984 -32.5 -1.5 1 70.94 108 PHE B CA 1
ATOM 1814 C C . PHE B 1 108 ? 8.367 -33.781 -2.033 1 70.94 108 PHE B C 1
ATOM 1816 O O . PHE B 1 108 ? 8.984 -34.844 -1.966 1 70.94 108 PHE B O 1
ATOM 1823 N N . ALA B 1 109 ? 7.219 -33.688 -2.561 1 65 109 ALA B N 1
ATOM 1824 C CA . ALA B 1 109 ? 6.543 -34.875 -3.08 1 65 109 ALA B CA 1
ATOM 1825 C C . ALA B 1 109 ? 7.262 -35.438 -4.309 1 65 109 ALA B C 1
ATOM 1827 O O . ALA B 1 109 ? 7.348 -36.656 -4.492 1 65 109 ALA B O 1
ATOM 1828 N N . HIS B 1 110 ? 7.766 -34.5 -5.035 1 64.5 110 HIS B N 1
ATOM 1829 C CA . HIS B 1 110 ? 8.5 -34.938 -6.227 1 64.5 110 HIS B CA 1
ATOM 1830 C C . HIS B 1 110 ? 9.836 -35.562 -5.852 1 64.5 110 HIS B C 1
ATOM 1832 O O . HIS B 1 110 ? 10.258 -36.531 -6.477 1 64.5 110 HIS B O 1
ATOM 1838 N N . THR B 1 111 ? 10.547 -35 -4.84 1 59.25 111 THR B N 1
ATOM 1839 C CA . THR B 1 111 ? 11.812 -35.594 -4.422 1 59.25 111 THR B CA 1
ATOM 1840 C C . THR B 1 111 ? 11.602 -36.969 -3.785 1 59.25 111 THR B C 1
ATOM 1842 O O . THR B 1 111 ? 12.406 -37.875 -3.975 1 59.25 111 THR B O 1
ATOM 1845 N N . ALA B 1 112 ? 10.547 -37.188 -3.109 1 58.03 112 ALA B N 1
ATOM 1846 C CA . ALA B 1 112 ? 10.25 -38.469 -2.463 1 58.03 112 ALA B CA 1
ATOM 1847 C C . ALA B 1 112 ? 9.969 -39.562 -3.498 1 58.03 112 ALA B C 1
ATOM 1849 O O . ALA B 1 112 ? 10.375 -40.719 -3.32 1 58.03 112 ALA B O 1
ATOM 1850 N N . ASN B 1 113 ? 9.328 -39.094 -4.508 1 56.72 113 ASN B N 1
ATOM 1851 C CA . ASN B 1 113 ? 9.016 -40.094 -5.531 1 56.72 113 ASN B CA 1
ATOM 1852 C C . ASN B 1 113 ? 10.25 -40.438 -6.355 1 56.72 113 ASN B C 1
ATOM 1854 O O . ASN B 1 113 ? 10.406 -41.594 -6.777 1 56.72 113 ASN B O 1
ATOM 1858 N N . THR B 1 114 ? 11.086 -39.469 -6.539 1 59.19 114 THR B N 1
ATOM 1859 C CA . THR B 1 114 ? 12.289 -39.75 -7.305 1 59.19 114 THR B CA 1
ATOM 1860 C C . THR B 1 114 ? 13.242 -40.625 -6.5 1 59.19 114 THR B C 1
ATOM 1862 O O . THR B 1 114 ? 13.93 -41.5 -7.059 1 59.19 114 THR B O 1
ATOM 1865 N N . ASN B 1 115 ? 13.32 -40.406 -5.234 1 57.94 115 ASN B N 1
ATOM 1866 C CA . ASN B 1 115 ? 14.172 -41.25 -4.406 1 57.94 115 ASN B CA 1
ATOM 1867 C C . ASN B 1 115 ? 13.617 -42.688 -4.301 1 57.94 115 ASN B C 1
ATOM 1869 O O . ASN B 1 115 ? 14.375 -43.656 -4.262 1 57.94 115 ASN B O 1
ATOM 1873 N N . GLU B 1 116 ? 12.367 -42.844 -4.215 1 57.22 116 GLU B N 1
ATOM 1874 C CA . GLU B 1 116 ? 11.789 -44.188 -4.152 1 57.22 116 GLU B CA 1
ATOM 1875 C C . GLU B 1 116 ? 12.047 -44.938 -5.445 1 57.22 116 GLU B C 1
ATOM 1877 O O . GLU B 1 116 ? 12.273 -46.156 -5.418 1 57.22 116 GLU B O 1
ATOM 1882 N N . GLU B 1 117 ? 12.055 -44.219 -6.457 1 56.69 117 GLU B N 1
ATOM 1883 C CA . GLU B 1 117 ? 12.297 -44.875 -7.734 1 56.69 117 GLU B CA 1
ATOM 1884 C C . GLU B 1 117 ? 13.773 -45.219 -7.898 1 56.69 117 GLU B C 1
ATOM 1886 O O . GLU B 1 117 ? 14.109 -46.25 -8.516 1 56.69 117 GLU B O 1
ATOM 1891 N N . GLN B 1 118 ? 14.594 -44.438 -7.305 1 57.62 118 GLN B N 1
ATOM 1892 C CA . GLN B 1 118 ? 16.016 -44.719 -7.445 1 57.62 118 GLN B CA 1
ATOM 1893 C C . GLN B 1 118 ? 16.469 -45.781 -6.465 1 57.62 118 GLN B C 1
ATOM 1895 O O . GLN B 1 118 ? 17.5 -46.438 -6.672 1 57.62 118 GLN B O 1
ATOM 1900 N N . GLY B 1 119 ? 15.75 -45.906 -5.379 1 57 119 GLY B N 1
ATOM 1901 C CA . GLY B 1 119 ? 16.125 -46.938 -4.414 1 57 119 GLY B CA 1
ATOM 1902 C C . GLY B 1 119 ? 15.773 -48.344 -4.863 1 57 119 GLY B C 1
ATOM 1903 O O . GLY B 1 119 ? 16.203 -49.312 -4.254 1 57 119 GLY B O 1
ATOM 1904 N N . ASP B 1 120 ? 14.633 -48.438 -5.547 1 55.34 120 ASP B N 1
ATOM 1905 C CA . ASP B 1 120 ? 14.242 -49.781 -5.953 1 55.34 120 ASP B CA 1
ATOM 1906 C C . ASP B 1 120 ? 15.086 -50.281 -7.129 1 55.34 120 ASP B C 1
ATOM 1908 O O . ASP B 1 120 ? 14.875 -51.375 -7.641 1 55.34 120 ASP B O 1
ATOM 1912 N N . LYS B 1 121 ? 15.961 -49.312 -7.598 1 47.62 121 LYS B N 1
ATOM 1913 C CA . LYS B 1 121 ? 16.844 -49.906 -8.594 1 47.62 121 LYS B CA 1
ATOM 1914 C C . LYS B 1 121 ? 18.125 -50.469 -7.949 1 47.62 121 LYS B C 1
ATOM 1916 O O . LYS B 1 121 ? 18.609 -49.875 -6.969 1 47.62 121 LYS B O 1
#

Organism: NCBI:txid2852023

Radius of gyration: 29.35 Å; Cα contacts (8 Å, |Δi|>4): 153; chains: 2; bounding box: 90×100×70 Å

Solvent-accessible surface area (backbone atoms only — not comparable to full-atom values): 13781 Å² total; per-residue (Å²): 140,76,86,79,70,74,80,72,72,70,72,74,62,80,69,71,71,76,79,69,51,54,82,84,31,47,59,69,57,48,17,46,49,50,52,55,28,52,46,49,74,40,40,71,61,55,42,68,32,67,67,32,52,51,54,50,52,53,51,45,65,46,50,80,75,50,53,73,67,53,56,53,49,52,48,52,54,46,49,52,30,44,50,51,41,48,51,51,48,51,54,47,51,50,52,49,51,52,39,49,52,54,49,54,51,52,53,51,52,52,53,52,52,52,49,55,59,56,63,76,98,138,75,96,76,68,78,81,71,67,76,72,72,64,80,70,73,71,76,79,68,51,55,81,84,31,46,58,69,57,48,18,47,48,49,51,56,28,50,46,48,75,40,40,72,62,54,43,68,32,68,65,32,52,51,53,51,52,53,51,45,63,47,51,81,76,49,53,74,66,52,54,53,50,52,50,50,54,45,49,52,32,44,50,52,42,48,52,50,46,51,52,47,50,49,53,48,51,52,38,50,52,52,51,54,52,52,53,51,52,50,52,52,52,52,48,54,58,56,64,77,97

Secondary structure (DSSP, 8-state):
--TTSGGGGGGG---------BTTB-HHHHHHHHHHHHHHHHHHHHHTSHHHHHHHHHHHHHHTT--HHHHHHHHHHHHHHHHHHHHHHHHHHHHHHHHHHHHHHHHHHHHHHHHHHHHT-/--TT-GGGGGGS---------BTTB-HHHHHHHHHHHHHHHHHHHHHTSHHHHHHHHHHHHHHTT--HHHHHHHHHHHHHHHHHHHHHHHHHHHHHHHHHHHHHHHHHHHHHHHHHHHH--

Foldseek 3Di:
DPPPPDPPPPPPPPPPPPQDDDLNHGPVLVVLLCVLVVCVVCVVVVCPDVVVVVVVVVVVVVVVVDDPVVVVVVVVVVVVVVVVVVVSVVVSVVVVVVSVVVVVVVVVVVVVVVVVVVVVD/DPPPDDDPPPPPPPPPPPQDDDLNHGPVLVVLLCVLVVCVVCVVVVCPDVVVVVVVVVVVVVVVPDDPVVVVVVVVVVVVVVVVVVVSVVVSVVVVVVSVVVVVVVVVVVVVVVVVVVVVD

Sequence (242 aa):
MEQMNDQASVAMNEQEQPQEFFLGLSKDQVSLLLVLSSFMGRLQELTQQPEAEQLFQALREEEKYRRLDYALGWVAQQRDMLMALSGTTSFAMGLLAQVQDKLIQAGFAHTANTNEEQGDKMEQMNDQASVAMNEQEQPQEFFLGLSKDQVSLLLVLSSFMGRLQELTQQPEAEQLFQALREEEKYRRLDYALGWVAQQRDMLMALSGTTSFAMGLLAQVQDKLIQAGFAHTANTNEEQGDK